Protein AF-A0A6C2UQ38-F1 (afdb_monomer_lite)

Structure (mmCIF, N/CA/C/O backbone):
data_AF-A0A6C2UQ38-F1
#
_entry.id   AF-A0A6C2UQ38-F1
#
loop_
_atom_site.group_PDB
_atom_site.id
_atom_site.type_symbol
_atom_site.label_atom_id
_atom_site.label_alt_id
_atom_site.label_comp_id
_atom_site.label_asym_id
_atom_site.label_entity_id
_atom_site.label_seq_id
_atom_site.pdbx_PDB_ins_code
_atom_site.Cartn_x
_atom_site.Cartn_y
_atom_site.Cartn_z
_atom_site.occupancy
_atom_site.B_iso_or_equiv
_atom_site.auth_seq_id
_atom_site.auth_comp_id
_atom_site.auth_asym_id
_atom_site.auth_atom_id
_atom_site.pdbx_PDB_model_num
ATOM 1 N N . MET A 1 1 ? 23.694 -13.167 7.280 1.00 57.62 1 MET A N 1
ATOM 2 C CA . MET A 1 1 ? 23.773 -12.940 5.825 1.00 57.62 1 MET A CA 1
ATOM 3 C C . MET A 1 1 ? 22.801 -13.887 5.146 1.00 57.62 1 MET A C 1
ATOM 5 O O . MET A 1 1 ? 22.585 -14.980 5.672 1.00 57.62 1 MET A O 1
ATOM 9 N N . LEU A 1 2 ? 22.114 -13.411 4.109 1.00 68.88 2 LEU A N 1
ATOM 10 C CA . LEU A 1 2 ? 21.035 -14.130 3.435 1.00 68.88 2 LEU A CA 1
ATOM 11 C C . LEU A 1 2 ? 21.671 -15.005 2.356 1.00 68.88 2 LEU A C 1
ATOM 13 O O . LEU A 1 2 ? 21.957 -14.550 1.254 1.00 68.88 2 LEU A O 1
ATOM 17 N N . LYS A 1 3 ? 21.889 -16.277 2.699 1.00 81.00 3 LYS A N 1
ATOM 18 C CA . LYS A 1 3 ? 22.601 -17.231 1.846 1.00 81.00 3 LYS A CA 1
ATOM 19 C C . LYS A 1 3 ? 22.028 -17.234 0.424 1.00 81.00 3 LYS A C 1
ATOM 21 O O . LYS A 1 3 ? 20.884 -17.637 0.230 1.00 81.00 3 LYS A O 1
ATOM 26 N N . GLY A 1 4 ? 22.856 -16.860 -0.548 1.00 81.31 4 GLY A N 1
ATOM 27 C CA . GLY A 1 4 ? 22.521 -16.900 -1.975 1.00 81.31 4 GLY A CA 1
ATOM 28 C C . GLY A 1 4 ? 22.475 -15.542 -2.673 1.00 81.31 4 GLY A C 1
ATOM 29 O O . GLY A 1 4 ? 22.559 -15.535 -3.892 1.00 81.31 4 GLY A O 1
ATOM 30 N N . ILE A 1 5 ? 22.419 -14.429 -1.930 1.00 85.69 5 ILE A N 1
ATOM 31 C CA . ILE A 1 5 ? 22.410 -13.065 -2.506 1.00 85.69 5 ILE A CA 1
ATOM 32 C C . ILE A 1 5 ? 23.566 -12.176 -2.015 1.00 85.69 5 ILE A C 1
ATOM 34 O O . ILE A 1 5 ? 23.639 -10.990 -2.327 1.00 85.69 5 ILE A O 1
ATOM 38 N N . ASP A 1 6 ? 24.452 -12.734 -1.186 1.00 82.56 6 ASP A N 1
ATOM 39 C CA . ASP A 1 6 ? 25.480 -11.975 -0.463 1.00 82.56 6 ASP A CA 1
ATOM 40 C C . ASP A 1 6 ? 26.624 -11.496 -1.380 1.00 82.56 6 ASP A C 1
ATOM 42 O O . ASP A 1 6 ? 27.244 -10.467 -1.115 1.00 82.56 6 ASP A O 1
ATOM 46 N N . GLU A 1 7 ? 26.894 -12.237 -2.458 1.00 86.56 7 GLU A N 1
ATOM 47 C CA . GLU A 1 7 ? 27.978 -11.972 -3.418 1.00 86.56 7 GLU A CA 1
ATOM 48 C C . GLU A 1 7 ? 27.467 -11.705 -4.845 1.00 86.56 7 GLU A C 1
ATOM 50 O O . GLU A 1 7 ? 28.260 -11.405 -5.738 1.00 86.56 7 GLU A O 1
ATOM 55 N N . SER A 1 8 ? 26.157 -11.815 -5.084 1.00 89.75 8 SER A N 1
ATOM 56 C CA . SER A 1 8 ? 25.572 -11.584 -6.403 1.00 89.75 8 SER A CA 1
ATOM 57 C C . SER A 1 8 ? 25.464 -10.090 -6.708 1.00 89.75 8 SER A C 1
ATOM 59 O O . SER A 1 8 ? 25.126 -9.259 -5.859 1.00 89.75 8 SER A O 1
ATOM 61 N N . ILE A 1 9 ? 25.769 -9.740 -7.956 1.00 90.94 9 ILE A N 1
ATOM 62 C CA . ILE A 1 9 ? 25.716 -8.374 -8.473 1.00 90.94 9 ILE A CA 1
ATOM 63 C C . ILE A 1 9 ? 24.786 -8.390 -9.682 1.00 90.94 9 ILE A C 1
ATOM 65 O O . ILE A 1 9 ? 24.972 -9.193 -10.592 1.00 90.94 9 ILE A O 1
ATOM 69 N N . MET A 1 10 ? 23.784 -7.514 -9.668 1.00 88.69 10 MET A N 1
ATOM 70 C CA . MET A 1 10 ? 22.835 -7.340 -10.767 1.00 88.69 10 MET A CA 1
ATOM 71 C C . MET A 1 10 ? 23.527 -6.718 -11.986 1.00 88.69 10 MET A C 1
ATOM 73 O O . MET A 1 10 ? 24.531 -6.020 -11.839 1.00 88.69 10 MET A O 1
ATOM 77 N N . ASP A 1 11 ? 22.936 -6.855 -13.174 1.00 87.69 11 ASP A N 1
ATOM 78 C CA . ASP A 1 11 ? 23.469 -6.276 -14.421 1.00 87.69 11 ASP A CA 1
ATOM 79 C C . ASP A 1 11 ? 23.681 -4.752 -14.346 1.00 87.69 11 ASP A C 1
ATOM 81 O O . ASP A 1 11 ? 24.583 -4.200 -14.975 1.00 87.69 11 ASP A O 1
ATOM 85 N N . ALA A 1 12 ? 22.907 -4.065 -13.500 1.00 85.62 12 ALA A N 1
ATOM 86 C CA . ALA A 1 12 ? 23.053 -2.640 -13.201 1.00 85.62 12 ALA A CA 1
ATOM 87 C C . ALA A 1 12 ? 24.255 -2.293 -12.285 1.00 85.62 12 ALA A C 1
ATOM 89 O O . ALA A 1 12 ? 24.427 -1.134 -11.909 1.00 85.62 12 ALA A O 1
ATOM 90 N N . GLY A 1 13 ? 25.070 -3.274 -11.883 1.00 91.12 13 GLY A N 1
ATOM 91 C CA . GLY A 1 13 ? 26.226 -3.097 -10.995 1.00 91.12 13 GLY A CA 1
ATOM 92 C C . GLY A 1 13 ? 25.874 -2.940 -9.511 1.00 91.12 13 GLY A C 1
ATOM 93 O O . GLY A 1 13 ? 26.720 -2.533 -8.715 1.00 91.12 13 GLY A O 1
ATOM 94 N N . ILE A 1 14 ? 24.632 -3.241 -9.127 1.00 90.12 14 ILE A N 1
ATOM 95 C CA . ILE A 1 14 ? 24.136 -3.123 -7.751 1.00 90.12 14 ILE A CA 1
ATOM 96 C C . ILE A 1 14 ? 24.213 -4.504 -7.083 1.00 90.12 14 ILE A C 1
ATOM 98 O O . ILE A 1 14 ? 23.692 -5.464 -7.653 1.00 90.12 14 ILE A O 1
ATOM 102 N N . PRO A 1 15 ? 24.820 -4.644 -5.887 1.00 93.31 15 PRO A N 1
ATOM 103 C CA . PRO A 1 15 ? 24.766 -5.899 -5.143 1.00 93.31 15 PRO A CA 1
ATOM 104 C C . PRO A 1 15 ? 23.316 -6.281 -4.833 1.00 93.31 15 PRO A C 1
ATOM 106 O O . PRO A 1 15 ? 22.556 -5.455 -4.320 1.00 93.31 15 PRO A O 1
ATOM 109 N N . GLU A 1 16 ? 22.933 -7.526 -5.095 1.00 90.62 16 GLU A N 1
ATOM 110 C CA . GLU A 1 16 ? 21.545 -7.980 -4.951 1.00 90.62 16 GLU A CA 1
ATOM 111 C C . GLU A 1 16 ? 21.045 -7.824 -3.510 1.00 90.62 16 GLU A C 1
ATOM 113 O O . GLU A 1 16 ? 19.928 -7.367 -3.278 1.00 90.62 16 GLU A O 1
ATOM 118 N N . TYR A 1 17 ? 21.907 -8.081 -2.520 1.00 90.06 17 TYR A N 1
ATOM 119 C CA . TYR A 1 17 ? 21.610 -7.809 -1.114 1.00 90.06 17 TYR A CA 1
ATOM 120 C C . TYR A 1 17 ? 21.245 -6.337 -0.840 1.00 90.06 17 TYR A C 1
ATOM 122 O O . TYR A 1 17 ? 20.316 -6.056 -0.081 1.00 90.06 17 TYR A O 1
ATOM 130 N N . VAL A 1 18 ? 21.933 -5.378 -1.473 1.00 90.50 18 VAL A N 1
ATOM 131 C CA . VAL A 1 18 ? 21.638 -3.942 -1.317 1.00 90.50 18 VAL A CA 1
ATOM 132 C C . VAL A 1 18 ? 20.296 -3.600 -1.958 1.00 90.50 18 VAL A C 1
ATOM 134 O O . 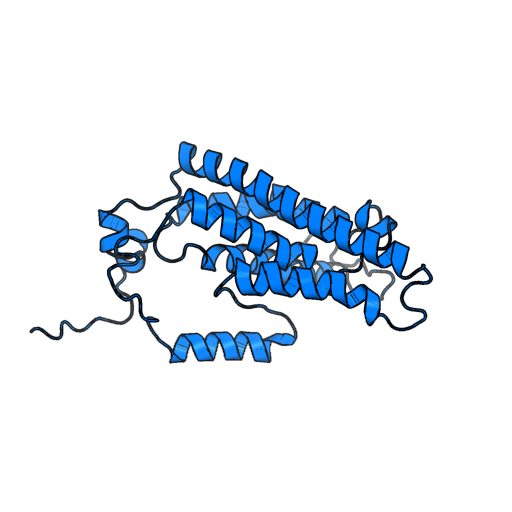VAL A 1 18 ? 19.505 -2.864 -1.364 1.00 90.50 18 VAL A O 1
ATOM 137 N N . PHE A 1 19 ? 20.008 -4.166 -3.130 1.00 89.75 19 PHE A N 1
ATOM 138 C CA . PHE A 1 19 ? 18.710 -4.008 -3.778 1.00 89.75 19 PHE A CA 1
ATOM 139 C C . PHE A 1 19 ? 17.575 -4.610 -2.935 1.00 89.75 19 PHE A C 1
ATOM 141 O O . PHE A 1 19 ? 16.558 -3.953 -2.719 1.00 89.75 19 PHE A O 1
ATOM 148 N N . ALA A 1 20 ? 17.773 -5.796 -2.355 1.00 91.00 20 ALA A N 1
ATOM 149 C CA . ALA A 1 20 ? 16.814 -6.421 -1.448 1.00 91.00 20 ALA A CA 1
ATOM 150 C C . ALA A 1 20 ? 16.561 -5.567 -0.193 1.00 91.00 20 ALA A C 1
ATOM 152 O O . ALA A 1 20 ? 15.415 -5.392 0.219 1.00 91.00 20 ALA A O 1
ATOM 153 N N . MET A 1 21 ? 17.605 -4.973 0.399 1.00 90.75 21 MET A N 1
ATOM 154 C CA . MET A 1 21 ? 17.451 -4.031 1.517 1.00 90.75 21 MET A CA 1
ATOM 155 C C . MET A 1 21 ? 16.684 -2.767 1.114 1.00 90.75 21 MET A C 1
ATOM 157 O O . MET A 1 21 ? 15.866 -2.274 1.891 1.00 90.75 21 MET A O 1
ATOM 161 N N . PHE A 1 22 ? 16.945 -2.235 -0.081 1.00 89.31 22 PHE A N 1
ATOM 162 C CA . PHE A 1 22 ? 16.221 -1.089 -0.627 1.00 89.31 22 PHE A CA 1
ATOM 163 C C . PHE A 1 22 ? 14.732 -1.413 -0.811 1.00 89.31 22 PHE A C 1
ATOM 165 O O . PHE A 1 22 ? 13.888 -0.685 -0.292 1.00 89.31 22 PHE A O 1
ATOM 172 N N . GLN A 1 23 ? 14.409 -2.559 -1.418 1.00 91.12 23 GLN A N 1
ATOM 173 C CA . GLN A 1 23 ? 13.036 -3.063 -1.545 1.00 91.12 23 GLN A CA 1
ATOM 174 C C . GLN A 1 23 ? 12.369 -3.322 -0.185 1.00 91.12 23 GLN A C 1
ATOM 176 O O . GLN A 1 23 ? 11.192 -3.018 0.015 1.00 91.12 23 GLN A O 1
ATOM 181 N N . GLY A 1 24 ? 13.140 -3.792 0.799 1.00 90.81 24 GLY A N 1
ATOM 182 C CA . GLY A 1 24 ? 12.679 -3.979 2.172 1.00 90.81 24 GLY A CA 1
ATOM 183 C C . GLY A 1 24 ? 12.167 -2.694 2.832 1.00 90.81 24 GLY A C 1
ATOM 184 O O . GLY A 1 24 ? 11.251 -2.754 3.649 1.00 90.81 24 GLY A O 1
ATOM 185 N N . LYS A 1 25 ? 12.685 -1.516 2.455 1.00 88.44 25 LYS A N 1
ATOM 186 C CA . LYS A 1 25 ? 12.171 -0.233 2.967 1.00 88.44 25 LYS A CA 1
ATOM 187 C C . LYS A 1 25 ? 10.752 0.045 2.479 1.00 88.44 25 LYS A C 1
ATOM 189 O O . LYS A 1 25 ? 9.901 0.411 3.288 1.00 88.44 25 LYS A O 1
ATOM 194 N N . PHE A 1 26 ? 10.480 -0.190 1.197 1.00 88.75 26 PHE A N 1
ATOM 195 C CA . PHE A 1 26 ? 9.134 -0.061 0.634 1.00 88.75 26 PHE A CA 1
ATOM 196 C C . PHE A 1 26 ? 8.160 -1.085 1.241 1.00 88.75 26 PHE A C 1
ATOM 198 O O . PHE A 1 26 ? 7.009 -0.766 1.552 1.00 88.75 26 PHE A O 1
ATOM 205 N N . ALA A 1 27 ? 8.647 -2.295 1.525 1.00 91.69 27 ALA A N 1
ATOM 206 C CA . ALA A 1 27 ? 7.851 -3.322 2.191 1.00 91.69 27 ALA A CA 1
ATOM 207 C C . ALA A 1 27 ? 7.452 -2.928 3.624 1.00 91.69 27 ALA A C 1
ATOM 209 O O . ALA A 1 27 ? 6.362 -3.278 4.073 1.00 91.69 27 ALA A O 1
ATOM 210 N N . ILE A 1 28 ? 8.307 -2.188 4.340 1.00 90.12 28 ILE A N 1
ATOM 211 C CA . ILE A 1 28 ? 8.033 -1.714 5.707 1.00 90.12 28 ILE A CA 1
ATOM 212 C C . ILE A 1 28 ? 7.148 -0.461 5.709 1.00 90.12 28 ILE A C 1
ATOM 214 O O . ILE A 1 28 ? 6.298 -0.328 6.591 1.00 90.12 28 ILE A O 1
ATOM 218 N N . ILE A 1 29 ? 7.315 0.451 4.743 1.00 87.12 29 ILE A N 1
ATOM 219 C CA . ILE A 1 29 ? 6.530 1.693 4.718 1.00 87.12 29 ILE A CA 1
ATOM 220 C C . ILE A 1 29 ? 5.065 1.427 4.360 1.00 87.12 29 ILE A C 1
ATOM 222 O O . ILE A 1 29 ? 4.183 2.001 4.985 1.00 87.12 29 ILE A O 1
ATOM 226 N N . THR A 1 30 ? 4.779 0.506 3.433 1.00 89.38 30 THR A N 1
ATOM 227 C CA . THR A 1 30 ? 3.411 0.295 2.923 1.00 89.38 30 THR A CA 1
ATOM 228 C C . THR A 1 30 ? 2.399 -0.065 4.029 1.00 89.38 30 THR A C 1
ATOM 230 O O . THR A 1 30 ? 1.359 0.590 4.120 1.00 89.38 30 THR A O 1
ATOM 233 N N . PRO A 1 31 ? 2.678 -1.013 4.947 1.00 87.56 31 PRO A N 1
ATOM 234 C CA . PRO A 1 31 ? 1.799 -1.262 6.089 1.00 87.56 31 PRO A CA 1
ATOM 235 C C . PRO A 1 31 ? 1.716 -0.084 7.069 1.00 87.56 31 PRO A C 1
ATOM 237 O O . PRO A 1 31 ? 0.659 0.138 7.657 1.00 87.56 31 PRO A O 1
ATOM 240 N N . ALA A 1 32 ? 2.793 0.694 7.230 1.00 86.94 32 ALA A N 1
ATOM 241 C CA . ALA A 1 32 ? 2.779 1.892 8.068 1.00 86.94 32 ALA A CA 1
ATOM 242 C C . ALA A 1 32 ? 1.826 2.968 7.514 1.00 86.94 32 ALA A C 1
ATOM 244 O O . ALA A 1 32 ? 1.095 3.572 8.298 1.00 86.94 32 ALA A O 1
ATOM 245 N N . LEU A 1 33 ? 1.756 3.134 6.185 1.00 85.75 33 LEU A N 1
ATOM 246 C CA . LEU A 1 33 ? 0.750 3.977 5.522 1.00 85.75 33 LEU A CA 1
ATOM 247 C C . LEU A 1 33 ? -0.663 3.517 5.894 1.00 85.75 33 LEU A C 1
ATOM 249 O O . LEU A 1 33 ? -1.476 4.307 6.361 1.00 85.75 33 LEU A O 1
ATOM 253 N N . ILE A 1 34 ? -0.942 2.215 5.771 1.00 90.38 34 ILE A N 1
ATOM 254 C CA . ILE A 1 34 ? -2.262 1.642 6.078 1.00 90.38 34 ILE A CA 1
ATOM 255 C C . ILE A 1 34 ? -2.661 1.899 7.543 1.00 90.38 34 ILE A C 1
ATOM 257 O O . ILE A 1 34 ? -3.824 2.206 7.815 1.00 90.38 34 ILE A O 1
ATOM 261 N N . ALA A 1 35 ? -1.705 1.832 8.479 1.00 86.81 35 ALA A N 1
ATOM 262 C CA . ALA A 1 35 ? -1.931 2.071 9.908 1.00 86.81 35 ALA A CA 1
ATOM 263 C C . ALA A 1 35 ? -2.587 3.429 10.205 1.00 86.81 35 ALA A C 1
ATOM 265 O O . ALA A 1 35 ? -3.414 3.539 11.119 1.00 86.81 35 ALA A O 1
ATOM 266 N N . GLY A 1 36 ? -2.253 4.455 9.416 1.00 80.25 36 GLY A N 1
ATOM 267 C CA . GLY A 1 36 ? -2.787 5.805 9.573 1.00 80.25 36 GLY A CA 1
ATOM 268 C C . GLY A 1 36 ? -4.314 5.879 9.466 1.00 80.25 36 GLY A C 1
ATOM 269 O O . GLY A 1 36 ? -4.949 6.700 10.128 1.00 80.25 36 GLY A O 1
ATOM 270 N N . ALA A 1 37 ? -4.945 4.953 8.737 1.00 79.44 37 ALA A N 1
ATOM 271 C CA . ALA A 1 37 ? -6.399 4.906 8.563 1.00 79.44 37 ALA A CA 1
ATOM 272 C C . ALA A 1 37 ? -7.172 4.505 9.832 1.00 79.44 37 ALA A C 1
ATOM 274 O O . ALA A 1 37 ? -8.387 4.721 9.947 1.00 79.44 37 ALA A O 1
ATOM 275 N N . PHE A 1 38 ? -6.502 3.881 10.797 1.00 78.50 38 PHE A N 1
ATOM 276 C CA . PHE A 1 38 ? -7.164 3.293 11.958 1.00 78.50 38 PHE A CA 1
ATOM 277 C C . PHE A 1 38 ? -6.387 3.396 13.263 1.00 78.50 38 PHE A C 1
ATOM 279 O O . PHE A 1 38 ? -6.690 2.668 14.213 1.00 78.50 38 PHE A O 1
ATOM 286 N N . ALA A 1 39 ? -5.465 4.353 13.333 1.00 71.56 39 ALA A N 1
ATOM 287 C CA . ALA A 1 39 ? -4.800 4.732 14.568 1.00 71.56 39 ALA A CA 1
ATOM 288 C C . ALA A 1 39 ? -5.805 4.842 15.736 1.00 71.56 39 ALA A C 1
ATOM 290 O O . ALA A 1 39 ? -6.906 5.381 15.567 1.00 71.56 39 ALA A O 1
ATOM 291 N N . GLU A 1 40 ? -5.394 4.312 16.896 1.00 74.19 40 GLU A N 1
ATOM 292 C CA . GLU A 1 40 ? -6.059 4.404 18.212 1.00 74.19 40 GLU A CA 1
ATOM 293 C C . GLU A 1 40 ? -7.313 3.535 18.440 1.00 74.19 40 GLU A C 1
ATOM 295 O O . GLU A 1 40 ? -7.924 3.632 19.499 1.00 74.19 40 GLU A O 1
ATOM 300 N N . ARG A 1 41 ? -7.709 2.659 17.501 1.00 85.69 41 ARG A N 1
ATOM 301 C CA . ARG A 1 41 ? -8.946 1.844 17.638 1.00 85.69 41 ARG A CA 1
ATOM 302 C C . ARG A 1 41 ? -8.825 0.375 17.216 1.00 85.69 41 ARG A C 1
ATOM 304 O O . ARG A 1 41 ? -9.839 -0.307 17.039 1.00 85.69 41 ARG A O 1
ATOM 311 N N . ILE A 1 42 ? -7.601 -0.112 17.037 1.00 89.88 42 ILE A N 1
ATOM 312 C CA . ILE A 1 42 ? -7.299 -1.485 16.613 1.00 89.88 42 ILE A CA 1
ATOM 313 C C . ILE A 1 42 ? -6.503 -2.248 17.667 1.00 89.88 42 ILE A C 1
ATOM 315 O O . ILE A 1 42 ? -5.704 -1.680 18.406 1.00 89.88 42 ILE A O 1
ATOM 319 N N . LYS A 1 43 ? -6.681 -3.568 17.709 1.00 89.56 43 LYS A N 1
ATOM 320 C CA . LYS A 1 43 ? -5.883 -4.446 18.568 1.00 89.56 43 LYS A CA 1
ATOM 321 C C . LYS A 1 43 ? -4.524 -4.702 17.925 1.00 89.56 43 LYS A C 1
ATOM 323 O O . LYS A 1 43 ? -4.463 -5.235 16.818 1.00 89.56 43 LYS A O 1
ATOM 328 N N . PHE A 1 44 ? -3.437 -4.422 18.647 1.00 88.62 44 PHE A N 1
ATOM 329 C CA . PHE A 1 44 ? -2.067 -4.609 18.144 1.00 88.62 44 PHE A CA 1
ATOM 330 C C . PHE A 1 44 ? -1.816 -6.028 17.614 1.00 88.62 44 PHE A C 1
ATOM 332 O O . PHE A 1 44 ? -1.286 -6.196 16.521 1.00 88.62 44 PHE A O 1
ATOM 339 N N . ARG A 1 45 ? -2.294 -7.063 18.322 1.00 90.06 45 ARG A N 1
ATOM 340 C CA . ARG A 1 45 ? -2.154 -8.460 17.873 1.00 90.06 45 ARG A CA 1
ATOM 341 C C . ARG A 1 45 ? -2.846 -8.725 16.531 1.00 90.06 45 ARG A C 1
ATOM 343 O O . ARG A 1 45 ? -2.265 -9.383 15.672 1.00 90.06 45 ARG A O 1
ATOM 350 N N . GLY A 1 46 ? -4.070 -8.220 16.352 1.00 90.88 46 GLY A N 1
ATOM 351 C CA . GLY A 1 46 ? -4.804 -8.333 15.089 1.00 90.88 46 GLY A CA 1
ATOM 352 C C . GLY A 1 46 ? -4.088 -7.593 13.961 1.00 90.88 46 GLY A C 1
ATOM 353 O O . GLY A 1 46 ? -3.986 -8.106 12.850 1.00 90.88 46 GLY A O 1
ATOM 354 N N . TYR A 1 47 ? -3.502 -6.438 14.274 1.00 91.12 47 TYR A N 1
ATOM 355 C CA . TYR A 1 47 ? -2.710 -5.657 13.333 1.00 91.12 47 TYR A CA 1
ATOM 356 C C . TYR A 1 47 ? -1.410 -6.350 12.904 1.00 91.12 47 TYR A C 1
ATOM 358 O O . TYR A 1 47 ? -1.144 -6.411 11.710 1.00 91.12 47 TYR A O 1
ATOM 366 N N . CYS A 1 48 ? -0.647 -6.958 13.819 1.00 93.31 48 CYS A N 1
ATOM 367 C CA . CYS A 1 48 ? 0.558 -7.720 13.461 1.00 93.31 48 CYS A CA 1
ATOM 368 C C . CYS A 1 48 ? 0.258 -8.876 12.494 1.00 93.31 48 CYS A C 1
ATOM 370 O O . CYS A 1 48 ? 0.997 -9.094 11.536 1.00 93.31 48 CYS A O 1
ATOM 372 N N . ILE A 1 49 ? -0.837 -9.606 12.730 1.00 94.94 49 ILE A N 1
ATOM 373 C CA . ILE A 1 49 ? -1.276 -10.692 11.841 1.00 94.94 49 ILE A CA 1
ATOM 374 C C . ILE A 1 49 ? -1.710 -10.121 10.491 1.00 94.94 49 ILE A C 1
ATOM 376 O O . ILE A 1 49 ? -1.321 -10.644 9.448 1.00 94.94 49 ILE A O 1
ATOM 380 N N . PHE A 1 50 ? -2.489 -9.038 10.514 1.00 95.12 50 PHE A N 1
ATOM 381 C CA . PHE A 1 50 ? -2.936 -8.357 9.308 1.00 95.12 50 PHE A CA 1
ATOM 382 C C . PHE A 1 50 ? -1.756 -7.923 8.441 1.00 95.12 50 PHE A C 1
ATOM 384 O O . PHE A 1 50 ? -1.721 -8.320 7.286 1.00 95.12 50 PHE A O 1
ATOM 391 N N . ILE A 1 51 ? -0.769 -7.193 8.972 1.00 94.81 51 ILE A N 1
ATOM 392 C CA . ILE A 1 51 ? 0.359 -6.712 8.159 1.00 94.81 51 ILE A CA 1
ATOM 393 C C . ILE A 1 51 ? 1.229 -7.856 7.637 1.00 94.81 51 ILE A C 1
ATOM 395 O O . ILE A 1 51 ? 1.646 -7.809 6.488 1.00 94.81 51 ILE A O 1
ATOM 399 N N . ALA A 1 52 ? 1.447 -8.914 8.427 1.00 95.56 52 ALA A N 1
ATOM 400 C CA . ALA A 1 52 ? 2.231 -10.063 7.982 1.00 95.56 52 ALA A CA 1
ATOM 401 C C . ALA A 1 52 ? 1.564 -10.769 6.794 1.00 95.56 52 ALA A C 1
ATOM 403 O O . ALA A 1 52 ? 2.215 -11.071 5.796 1.00 95.56 52 ALA A O 1
ATOM 404 N N . LEU A 1 53 ? 0.251 -11.000 6.879 1.00 96.81 53 LEU A N 1
ATOM 405 C CA . LEU A 1 53 ? -0.505 -11.606 5.789 1.00 96.81 53 LEU A CA 1
ATOM 406 C C . LEU A 1 53 ? -0.627 -10.646 4.604 1.00 96.81 53 LEU A C 1
ATOM 408 O O . LEU A 1 53 ? -0.356 -11.045 3.479 1.00 96.81 53 LEU A O 1
ATOM 412 N N . TRP A 1 54 ? -0.963 -9.380 4.846 1.00 97.44 54 TRP A N 1
ATOM 413 C CA . TRP A 1 54 ? -1.116 -8.357 3.812 1.00 97.44 54 TRP A CA 1
ATOM 414 C C . TRP A 1 54 ? 0.167 -8.197 2.988 1.00 97.44 54 TRP A C 1
ATOM 416 O O . TRP A 1 54 ? 0.108 -8.197 1.760 1.00 97.44 54 TRP A O 1
ATOM 426 N N . SER A 1 55 ? 1.338 -8.178 3.632 1.00 96.44 55 SER A N 1
ATOM 427 C CA . SER A 1 55 ? 2.622 -8.154 2.926 1.00 96.44 55 SER A CA 1
ATOM 428 C C . SER A 1 55 ? 2.810 -9.373 2.012 1.00 96.44 55 SER A C 1
ATOM 430 O O . SER A 1 55 ? 3.275 -9.239 0.884 1.00 96.44 55 SER A O 1
ATOM 432 N N . LEU A 1 56 ? 2.415 -10.568 2.455 1.00 96.31 56 LEU A N 1
ATOM 433 C CA . LEU A 1 56 ? 2.605 -11.796 1.679 1.00 96.31 56 LEU A CA 1
ATOM 434 C C . LEU A 1 56 ? 1.620 -11.943 0.519 1.00 96.31 56 LEU A C 1
ATOM 436 O O . LEU A 1 56 ? 2.022 -12.363 -0.562 1.00 96.31 56 LEU A O 1
ATOM 440 N N . ILE A 1 57 ? 0.339 -11.649 0.747 1.00 97.44 57 ILE A N 1
ATOM 441 C CA . ILE A 1 57 ? -0.728 -11.954 -0.216 1.00 97.44 57 ILE A CA 1
ATOM 442 C C . ILE A 1 57 ? -1.184 -10.742 -1.027 1.00 97.44 57 ILE A C 1
ATOM 444 O O . ILE A 1 57 ? -1.916 -10.921 -1.994 1.00 97.44 57 ILE A O 1
ATOM 448 N N . ILE A 1 58 ? -0.781 -9.521 -0.663 1.00 98.19 58 ILE A N 1
ATOM 449 C CA . ILE A 1 58 ? -1.178 -8.296 -1.373 1.00 98.19 58 ILE A CA 1
ATOM 450 C C . ILE A 1 58 ? 0.045 -7.535 -1.876 1.00 98.19 58 ILE A C 1
ATOM 452 O O . ILE A 1 58 ? 0.173 -7.357 -3.084 1.00 98.19 58 ILE A O 1
ATOM 456 N N . TYR A 1 59 ? 0.961 -7.151 -0.983 1.00 97.56 59 TYR A N 1
ATOM 457 C CA . TYR A 1 59 ? 2.157 -6.393 -1.370 1.00 97.56 59 TYR A CA 1
ATOM 458 C C . TYR A 1 59 ? 3.053 -7.182 -2.332 1.00 97.56 59 TYR A C 1
ATOM 460 O O . TYR A 1 59 ? 3.308 -6.717 -3.436 1.00 97.56 59 TYR A O 1
ATOM 468 N N . ASN A 1 60 ? 3.474 -8.397 -1.956 1.00 97.00 60 ASN A N 1
ATOM 469 C CA . ASN A 1 60 ? 4.397 -9.189 -2.774 1.00 97.00 60 ASN A CA 1
ATOM 470 C C . ASN A 1 60 ? 3.855 -9.487 -4.189 1.00 97.00 60 ASN A C 1
ATOM 472 O O . ASN A 1 60 ? 4.610 -9.287 -5.139 1.00 97.00 60 ASN A O 1
ATOM 476 N N . PRO A 1 61 ? 2.584 -9.909 -4.384 1.00 97.88 61 PRO A N 1
ATOM 477 C CA . PRO A 1 61 ? 2.029 -10.064 -5.728 1.00 97.88 61 PRO A CA 1
ATOM 478 C C . PRO A 1 61 ? 2.006 -8.761 -6.527 1.00 97.88 61 PRO A C 1
ATOM 480 O O . PRO A 1 61 ? 2.393 -8.772 -7.688 1.00 97.88 61 PRO A O 1
ATOM 483 N N . LEU A 1 62 ? 1.628 -7.632 -5.914 1.00 97.56 62 LEU A N 1
ATOM 484 C CA . LEU A 1 62 ? 1.644 -6.337 -6.601 1.00 97.56 62 LEU A CA 1
ATOM 485 C C . LEU A 1 62 ? 3.061 -5.923 -7.013 1.00 97.56 62 LEU A C 1
ATOM 487 O O . LEU A 1 62 ? 3.248 -5.471 -8.141 1.00 97.56 62 LEU A O 1
ATOM 491 N N . CYS A 1 63 ? 4.058 -6.120 -6.143 1.00 96.62 63 CYS A N 1
ATOM 492 C CA . CYS A 1 63 ? 5.464 -5.923 -6.493 1.00 96.62 63 CYS A CA 1
ATOM 493 C C . CYS A 1 63 ? 5.863 -6.788 -7.686 1.00 96.62 63 CYS A C 1
ATOM 495 O O . CYS A 1 63 ? 6.508 -6.290 -8.599 1.00 96.62 63 CYS A O 1
ATOM 497 N N . HIS A 1 64 ? 5.489 -8.068 -7.687 1.00 96.38 64 HIS A N 1
ATOM 498 C CA . HIS A 1 64 ? 5.864 -8.976 -8.765 1.00 96.38 64 HIS A CA 1
ATOM 499 C C . HIS A 1 64 ? 5.227 -8.544 -10.090 1.00 96.38 64 HIS A C 1
ATOM 501 O O . HIS A 1 64 ? 5.945 -8.303 -11.050 1.00 96.38 64 HIS A O 1
ATOM 507 N N . TRP A 1 65 ? 3.917 -8.286 -10.109 1.00 97.75 65 TRP A N 1
ATOM 508 C CA . TRP A 1 65 ? 3.201 -7.890 -11.324 1.00 97.75 65 TRP A CA 1
ATOM 509 C C . TRP A 1 65 ? 3.738 -6.611 -11.963 1.00 97.75 65 TRP A C 1
ATOM 511 O O . TRP A 1 65 ? 3.802 -6.526 -13.190 1.00 97.75 65 TRP A O 1
ATOM 521 N N . VAL A 1 66 ? 4.084 -5.613 -11.142 1.00 96.12 66 VAL A N 1
ATOM 522 C CA . VAL A 1 66 ? 4.462 -4.268 -11.602 1.00 96.12 66 VAL A CA 1
ATOM 523 C C . VAL A 1 66 ? 5.969 -4.104 -11.790 1.00 96.12 66 VAL A C 1
ATOM 525 O O . VAL A 1 66 ? 6.380 -3.408 -12.714 1.00 96.12 66 VAL A O 1
ATOM 528 N N . TRP A 1 67 ? 6.795 -4.691 -10.920 1.00 95.19 67 TRP A N 1
ATOM 529 C CA . TRP A 1 67 ? 8.240 -4.436 -10.887 1.00 95.19 67 TRP A CA 1
ATOM 530 C C . TRP A 1 67 ? 9.104 -5.608 -11.338 1.00 95.19 67 TRP A C 1
ATOM 532 O O . TRP A 1 67 ? 10.277 -5.379 -11.629 1.00 95.19 67 TRP A O 1
ATOM 542 N N . ALA A 1 68 ? 8.589 -6.840 -11.372 1.00 94.12 68 ALA A N 1
ATOM 543 C CA . ALA A 1 68 ? 9.381 -7.960 -11.862 1.00 94.12 68 ALA A CA 1
ATOM 544 C C . ALA A 1 68 ? 9.342 -8.008 -13.385 1.00 94.12 68 ALA A C 1
ATOM 546 O O . ALA A 1 68 ? 8.279 -7.910 -13.996 1.00 94.12 68 ALA A O 1
ATOM 547 N N . GLU A 1 69 ? 10.521 -8.160 -13.986 1.00 91.62 69 GLU A N 1
ATOM 548 C CA . GLU A 1 69 ? 10.671 -8.049 -15.431 1.00 91.62 69 GLU A CA 1
ATOM 549 C C . GLU A 1 69 ? 9.867 -9.103 -16.188 1.00 91.62 69 GLU A C 1
ATOM 551 O O . GLU A 1 69 ? 9.450 -8.858 -17.310 1.00 91.62 69 GLU A O 1
ATOM 556 N N . ASP A 1 70 ? 9.626 -10.265 -15.589 1.00 92.62 70 ASP A N 1
ATOM 557 C CA . ASP A 1 70 ? 8.964 -11.420 -16.185 1.00 92.62 70 ASP A CA 1
ATOM 558 C C . ASP A 1 70 ? 7.433 -11.429 -16.039 1.00 92.62 70 ASP A C 1
ATOM 560 O O . ASP A 1 70 ? 6.780 -12.331 -16.569 1.00 92.62 70 ASP A O 1
ATOM 564 N N . ASP A 1 71 ? 6.844 -10.425 -15.385 1.00 95.06 71 ASP A N 1
ATOM 565 C CA . ASP A 1 71 ? 5.413 -10.403 -15.073 1.00 95.06 71 ASP A CA 1
ATOM 566 C C . ASP A 1 71 ? 4.605 -9.407 -15.935 1.00 95.06 71 ASP A C 1
ATOM 568 O O . ASP A 1 71 ? 5.127 -8.591 -16.698 1.00 95.06 71 ASP A O 1
ATOM 572 N N . PHE A 1 72 ? 3.278 -9.508 -15.881 1.00 95.12 72 PHE A N 1
ATOM 573 C CA . PHE A 1 72 ? 2.393 -9.027 -16.932 1.00 95.12 72 PHE A CA 1
ATOM 574 C C . PHE A 1 72 ? 2.264 -7.502 -17.018 1.00 95.12 72 PHE A C 1
ATOM 576 O O . PHE A 1 72 ? 2.140 -6.998 -18.134 1.00 95.12 72 PHE A O 1
ATOM 583 N N . LEU A 1 73 ? 2.247 -6.747 -15.905 1.00 95.62 73 LEU A N 1
ATOM 584 C CA . LEU A 1 73 ? 2.159 -5.277 -15.994 1.00 95.62 73 LEU A CA 1
ATOM 585 C C . LEU A 1 73 ? 3.496 -4.698 -16.437 1.00 95.62 73 LEU A C 1
ATOM 587 O O . LEU A 1 73 ? 3.506 -3.810 -17.291 1.00 95.62 73 LEU A O 1
ATOM 591 N N . PHE A 1 74 ? 4.604 -5.244 -15.935 1.00 94.56 74 PHE A N 1
ATOM 592 C CA . PHE A 1 74 ? 5.934 -4.867 -16.396 1.00 94.56 74 PHE A CA 1
ATOM 593 C C . PHE A 1 74 ? 6.087 -5.102 -17.904 1.00 94.56 74 PHE A C 1
ATOM 595 O O . PHE A 1 74 ? 6.392 -4.174 -18.651 1.00 94.56 74 PHE A O 1
ATOM 602 N N . GLN A 1 75 ? 5.773 -6.311 -18.383 1.00 94.50 75 GLN A N 1
ATOM 603 C CA . GLN A 1 75 ? 5.872 -6.686 -19.801 1.00 94.50 75 GLN A CA 1
ATOM 604 C C . GLN A 1 75 ? 4.960 -5.860 -20.720 1.00 94.50 75 GLN A C 1
ATOM 606 O O . GLN A 1 75 ? 5.259 -5.668 -21.899 1.00 94.50 75 GLN A O 1
ATOM 611 N N . LYS A 1 76 ? 3.851 -5.326 -20.197 1.00 94.00 76 LYS A N 1
ATOM 612 C CA . LYS A 1 76 ? 2.976 -4.394 -20.929 1.00 94.00 76 LYS A CA 1
ATOM 613 C C . LYS A 1 76 ? 3.547 -2.974 -21.039 1.00 94.00 76 LYS A C 1
ATOM 615 O O . LYS A 1 76 ? 3.031 -2.191 -21.841 1.00 94.00 76 LYS A O 1
ATOM 620 N N . GLY A 1 77 ? 4.588 -2.646 -20.272 1.00 92.50 77 GLY A N 1
ATOM 621 C CA . GLY A 1 77 ? 5.217 -1.325 -20.221 1.00 92.50 77 GLY A CA 1
ATOM 622 C C . GLY A 1 77 ? 4.682 -0.421 -19.109 1.00 92.50 77 GLY A C 1
ATOM 623 O O . GLY A 1 77 ? 4.715 0.803 -19.253 1.00 92.50 77 GLY A O 1
ATOM 624 N N . ALA A 1 78 ? 4.145 -0.989 -18.022 1.00 93.19 78 ALA A N 1
ATOM 625 C CA . ALA A 1 78 ? 3.737 -0.195 -16.868 1.00 93.19 78 ALA A CA 1
ATOM 626 C C . ALA A 1 78 ? 4.961 0.467 -16.228 1.00 93.19 78 ALA A C 1
ATOM 628 O O . ALA A 1 78 ? 5.989 -0.170 -16.009 1.00 93.19 78 ALA A O 1
ATOM 629 N N . ILE A 1 79 ? 4.840 1.754 -15.915 1.00 91.44 79 ILE A N 1
ATOM 630 C CA . ILE A 1 79 ? 5.894 2.520 -15.259 1.00 91.44 79 ILE A CA 1
ATOM 631 C C . ILE A 1 79 ? 5.453 2.851 -13.846 1.00 91.44 79 ILE A C 1
ATOM 633 O O . ILE A 1 79 ? 4.472 3.572 -13.636 1.00 91.44 79 ILE A O 1
ATOM 637 N N . ASP A 1 80 ? 6.242 2.381 -12.887 1.00 91.50 80 ASP A N 1
ATOM 638 C CA . ASP A 1 80 ? 6.099 2.720 -11.482 1.00 91.50 80 ASP A CA 1
ATOM 639 C C . ASP A 1 80 ? 7.477 2.940 -10.838 1.00 91.50 80 ASP A C 1
ATOM 641 O O . ASP A 1 80 ? 8.112 2.006 -10.355 1.00 91.50 80 ASP A O 1
ATOM 645 N N . PHE A 1 81 ? 7.949 4.192 -10.853 1.00 84.56 81 PHE A N 1
ATOM 646 C CA . PHE A 1 81 ? 9.305 4.551 -10.418 1.00 84.56 81 PHE A CA 1
ATOM 647 C C . PHE A 1 81 ? 9.566 4.354 -8.921 1.00 84.56 81 PHE A C 1
ATOM 649 O O . PHE A 1 81 ? 10.695 4.059 -8.536 1.00 84.56 81 PHE A O 1
ATOM 656 N N . ALA A 1 82 ? 8.560 4.597 -8.080 1.00 85.25 82 ALA A N 1
ATOM 657 C CA . ALA A 1 82 ? 8.731 4.677 -6.627 1.00 85.25 82 ALA A CA 1
ATOM 658 C C . ALA A 1 82 ? 7.540 4.114 -5.832 1.00 85.25 82 ALA A C 1
ATOM 660 O O . ALA A 1 82 ? 7.439 4.357 -4.635 1.00 85.25 82 ALA A O 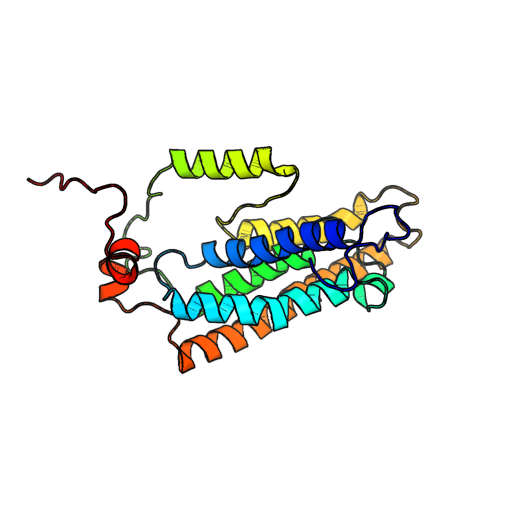1
ATOM 661 N N . GLY A 1 83 ? 6.640 3.366 -6.478 1.00 90.00 83 GLY A N 1
ATOM 662 C CA . GLY A 1 83 ? 5.501 2.721 -5.825 1.00 90.00 83 GLY A CA 1
ATOM 663 C C . GLY A 1 83 ? 4.185 3.485 -5.900 1.00 90.00 83 GLY A C 1
ATOM 664 O O . GLY A 1 83 ? 3.321 3.273 -5.055 1.00 90.00 83 GLY A O 1
ATOM 665 N N . GLY A 1 84 ? 3.976 4.319 -6.921 1.00 90.56 84 GLY A N 1
ATOM 666 C CA . GLY A 1 84 ? 2.676 4.921 -7.241 1.00 90.56 84 GLY A CA 1
ATOM 667 C C . GLY A 1 84 ? 1.537 3.906 -7.166 1.00 90.56 84 GLY A C 1
ATOM 668 O O . GLY A 1 84 ? 0.554 4.105 -6.453 1.00 90.56 84 GLY A O 1
ATOM 669 N N . THR A 1 85 ? 1.706 2.776 -7.848 1.00 93.06 85 THR A N 1
ATOM 670 C CA . THR A 1 85 ? 0.719 1.696 -7.862 1.00 93.06 85 THR A CA 1
ATOM 671 C C . THR A 1 85 ? 0.932 0.716 -6.716 1.00 93.06 85 THR A C 1
ATOM 673 O O . THR A 1 85 ? -0.019 0.418 -5.991 1.00 93.06 85 THR A O 1
ATOM 676 N N . VAL A 1 86 ? 2.162 0.244 -6.513 1.00 94.94 86 VAL A N 1
ATOM 677 C CA . VAL A 1 86 ? 2.466 -0.856 -5.582 1.00 94.94 86 VAL A CA 1
ATOM 678 C C . VAL A 1 86 ? 2.340 -0.447 -4.116 1.00 94.94 86 VAL A C 1
ATOM 680 O O . VAL A 1 86 ? 1.958 -1.274 -3.290 1.00 94.94 86 VAL A O 1
ATOM 683 N N . ILE A 1 87 ? 2.609 0.817 -3.786 1.00 94.12 87 ILE A N 1
ATOM 684 C CA . ILE A 1 87 ? 2.660 1.326 -2.409 1.00 94.12 87 ILE A CA 1
ATOM 685 C C . ILE A 1 87 ? 1.465 2.226 -2.135 1.00 94.12 87 ILE A C 1
ATOM 687 O O . ILE A 1 87 ? 0.665 1.943 -1.252 1.00 94.12 87 ILE A O 1
ATOM 691 N N . HIS A 1 88 ? 1.323 3.308 -2.895 1.00 93.88 88 HIS A N 1
ATOM 692 C CA . HIS A 1 88 ? 0.421 4.397 -2.532 1.00 93.88 88 HIS A CA 1
ATOM 693 C C . HIS A 1 88 ? -1.041 4.077 -2.860 1.00 93.88 88 HIS A C 1
ATOM 695 O O . HIS A 1 88 ? -1.899 4.153 -1.978 1.00 93.88 88 HIS A O 1
ATOM 701 N N . ILE A 1 89 ? -1.331 3.630 -4.091 1.00 94.62 89 ILE A N 1
ATOM 702 C CA . ILE A 1 89 ? -2.684 3.184 -4.465 1.00 94.62 89 ILE A CA 1
ATOM 703 C C . ILE A 1 89 ? -3.094 1.965 -3.635 1.00 94.62 89 ILE A C 1
ATOM 705 O O . ILE A 1 89 ? -4.211 1.929 -3.114 1.00 94.62 89 ILE A O 1
ATOM 709 N N . SER A 1 90 ? -2.201 0.984 -3.475 1.00 96.69 90 SER A N 1
ATOM 710 C CA . SER A 1 90 ? -2.510 -0.236 -2.728 1.00 96.69 90 SER A CA 1
ATOM 711 C C . SER A 1 90 ? -2.785 0.062 -1.245 1.00 96.69 90 SER A C 1
ATOM 713 O O . SER A 1 90 ? -3.805 -0.400 -0.723 1.00 96.69 90 SER A O 1
ATOM 715 N N . ALA A 1 91 ? -1.957 0.884 -0.586 1.00 94.88 91 ALA A N 1
ATOM 716 C CA . ALA A 1 91 ? -2.157 1.303 0.798 1.00 94.88 91 ALA A CA 1
ATOM 717 C C . ALA A 1 91 ? -3.404 2.173 0.951 1.00 94.88 91 ALA A C 1
ATOM 719 O O . ALA A 1 91 ? -4.171 1.960 1.886 1.00 94.88 91 ALA A O 1
ATOM 720 N N . GLY A 1 92 ? -3.654 3.101 0.023 1.00 92.44 92 GLY A N 1
ATOM 721 C CA . GLY A 1 92 ? -4.859 3.930 0.000 1.00 92.44 92 GLY A CA 1
ATOM 722 C C . GLY A 1 92 ? -6.136 3.095 -0.097 1.00 92.44 92 GLY A C 1
ATOM 723 O O . GLY A 1 92 ? -7.076 3.303 0.672 1.00 92.44 92 GLY A O 1
ATOM 724 N N . ALA A 1 93 ? -6.163 2.103 -0.991 1.00 95.69 93 ALA A N 1
ATOM 725 C CA . ALA A 1 93 ? -7.283 1.176 -1.130 1.00 95.69 93 ALA A CA 1
ATOM 726 C C . ALA A 1 93 ? -7.505 0.360 0.154 1.00 95.69 93 ALA A C 1
ATOM 728 O O . ALA A 1 93 ? -8.628 0.275 0.659 1.00 95.69 93 ALA A O 1
ATOM 729 N N . ALA A 1 94 ? -6.427 -0.199 0.709 1.00 95.88 94 ALA A N 1
ATOM 730 C CA . ALA A 1 94 ? -6.470 -0.987 1.934 1.00 95.88 94 ALA A CA 1
ATOM 731 C C . ALA A 1 94 ? -6.932 -0.152 3.141 1.00 95.88 94 ALA A C 1
ATOM 733 O O . ALA A 1 94 ? -7.780 -0.591 3.918 1.00 95.88 94 ALA A O 1
ATOM 734 N N . ALA A 1 95 ? -6.431 1.077 3.260 1.00 92.31 95 ALA A N 1
ATOM 735 C CA . ALA A 1 95 ? -6.820 2.058 4.265 1.00 92.31 95 ALA A CA 1
ATOM 736 C C . ALA A 1 95 ? -8.309 2.406 4.193 1.00 92.31 95 ALA A C 1
ATOM 738 O O . ALA A 1 95 ? -8.989 2.403 5.220 1.00 92.31 95 ALA A O 1
ATOM 739 N N . LEU A 1 96 ? -8.830 2.672 2.991 1.00 91.44 96 LEU A N 1
ATOM 740 C CA . LEU A 1 96 ? -10.244 2.979 2.790 1.00 91.44 96 LEU A CA 1
ATOM 741 C C . LEU A 1 96 ? -11.133 1.807 3.221 1.00 91.44 96 LEU A C 1
ATOM 743 O O . LEU A 1 96 ? -12.093 1.987 3.972 1.00 91.44 96 LEU A O 1
ATOM 747 N N . VAL A 1 97 ? -10.786 0.594 2.788 1.00 94.94 97 VAL A N 1
ATOM 748 C CA . VAL A 1 97 ? -11.495 -0.630 3.174 1.00 94.94 97 VAL A CA 1
ATOM 749 C C . VAL A 1 97 ? -11.449 -0.841 4.684 1.00 94.94 97 VAL A C 1
ATOM 751 O O . VAL A 1 97 ? -12.483 -1.107 5.299 1.00 94.94 97 VAL A O 1
ATOM 754 N N . ALA A 1 98 ? -10.281 -0.673 5.302 1.00 91.75 98 ALA A N 1
ATOM 755 C CA . ALA A 1 98 ? -10.127 -0.813 6.741 1.00 91.75 98 ALA A CA 1
ATOM 756 C C . ALA A 1 98 ? -10.930 0.244 7.514 1.00 91.75 98 ALA A C 1
ATOM 758 O O . ALA A 1 98 ? -11.558 -0.083 8.521 1.00 91.75 98 ALA A O 1
ATOM 759 N N . ALA A 1 99 ? -10.975 1.488 7.031 1.00 89.31 99 ALA A N 1
ATOM 760 C CA . ALA A 1 99 ? -11.774 2.555 7.624 1.00 89.31 99 ALA A CA 1
ATOM 761 C C . ALA A 1 99 ? -13.280 2.249 7.570 1.00 89.31 99 ALA A C 1
ATOM 763 O O . ALA A 1 99 ? -13.975 2.472 8.564 1.00 89.31 99 ALA A O 1
ATOM 764 N N . PHE A 1 100 ? -13.778 1.696 6.457 1.00 89.81 100 PHE A N 1
ATOM 765 C CA . PHE A 1 100 ? -15.174 1.261 6.344 1.00 89.81 100 PHE A CA 1
ATOM 766 C C . PHE A 1 100 ? -15.491 0.055 7.228 1.00 89.81 100 PHE A C 1
ATOM 768 O O . PHE A 1 100 ? -16.510 0.070 7.916 1.00 89.81 100 PHE A O 1
ATOM 775 N N . HIS A 1 101 ? -14.623 -0.962 7.239 1.00 91.06 101 HIS A N 1
ATOM 776 C CA . HIS A 1 101 ? -14.807 -2.166 8.057 1.00 91.06 101 HIS A CA 1
ATOM 777 C C . HIS A 1 101 ? -14.825 -1.837 9.547 1.00 91.06 101 HIS A C 1
ATOM 779 O O . HIS A 1 101 ? -15.690 -2.300 10.286 1.00 91.06 101 HIS A O 1
ATOM 785 N N . LEU A 1 102 ? -13.882 -1.005 9.993 1.00 89.19 102 LEU A N 1
ATOM 786 C CA . LEU A 1 102 ? -13.826 -0.575 11.380 1.00 89.19 102 LEU A CA 1
ATOM 787 C C . LEU A 1 102 ? -14.998 0.339 11.714 1.00 89.19 102 LEU A C 1
ATOM 789 O O . LEU A 1 102 ? -15.589 0.171 12.773 1.00 89.19 102 LEU A O 1
ATOM 793 N N . GLY A 1 103 ? -15.345 1.286 10.843 1.00 86.62 103 GLY A N 1
ATOM 794 C CA . GLY A 1 103 ? -16.345 2.317 11.106 1.00 86.62 103 GLY A CA 1
ATOM 795 C C . GLY A 1 103 ? -15.784 3.514 11.891 1.00 86.62 103 GLY A C 1
ATOM 796 O O . GLY A 1 103 ? -14.597 3.559 12.228 1.00 86.62 103 GLY A O 1
ATOM 797 N N . PRO A 1 104 ? -16.614 4.527 12.203 1.00 85.38 104 PRO A N 1
ATOM 798 C CA . PRO A 1 104 ? -16.153 5.770 12.821 1.00 85.38 104 PRO A CA 1
ATOM 799 C C . PRO A 1 104 ? -15.547 5.554 14.219 1.00 85.38 104 PRO A C 1
ATOM 801 O O . PRO A 1 104 ? -15.892 4.610 14.943 1.00 85.38 104 PRO A O 1
ATOM 804 N N . ARG A 1 105 ? -14.619 6.446 14.593 1.00 85.88 105 ARG A N 1
ATOM 805 C CA . ARG A 1 105 ? -14.108 6.569 15.968 1.00 85.88 105 ARG A CA 1
ATOM 806 C C . ARG A 1 105 ? -15.262 6.928 16.899 1.00 85.88 105 ARG A C 1
ATOM 808 O O . ARG A 1 105 ? -16.184 7.647 16.499 1.00 85.88 105 ARG A O 1
ATOM 815 N N . ARG A 1 106 ? -15.218 6.455 18.142 1.00 83.62 106 ARG A N 1
ATOM 816 C CA . ARG A 1 106 ? -16.229 6.831 19.140 1.00 83.62 106 ARG A CA 1
ATOM 817 C C . ARG A 1 106 ? -16.195 8.351 19.347 1.00 83.62 106 ARG A C 1
ATOM 819 O O . ARG A 1 106 ? -15.132 8.943 19.477 1.00 83.62 106 ARG A O 1
ATOM 826 N N . GLY A 1 107 ? -17.365 8.989 19.310 1.00 80.12 107 GLY A N 1
ATOM 827 C CA . GLY A 1 107 ? -17.502 10.448 19.415 1.00 80.12 107 GLY A CA 1
ATOM 828 C C . GLY A 1 107 ? -17.532 11.202 18.079 1.00 80.12 107 GLY A C 1
ATOM 829 O O . GLY A 1 107 ? -18.083 12.299 18.033 1.00 80.12 107 GLY A O 1
ATOM 830 N N . TYR A 1 108 ? -17.070 10.625 16.965 1.00 82.44 108 TYR A N 1
ATOM 831 C CA . TYR A 1 108 ? -17.180 11.271 15.649 1.00 82.44 108 TYR A CA 1
ATOM 832 C C . TYR A 1 108 ? -18.643 11.303 15.147 1.00 82.44 108 TYR A C 1
ATOM 834 O O . TYR A 1 108 ? -19.353 10.307 15.306 1.00 82.44 108 TYR A O 1
ATOM 842 N N . PRO A 1 109 ? -19.126 12.395 14.517 1.00 80.06 109 PRO A N 1
ATOM 843 C CA . PRO A 1 109 ? -18.476 13.700 14.323 1.00 80.06 109 PRO A CA 1
ATOM 844 C C . PRO A 1 109 ? -18.795 14.713 15.443 1.00 80.06 109 PRO A C 1
ATOM 846 O O . PRO A 1 109 ? -18.556 15.905 15.291 1.00 80.06 109 PRO A O 1
ATOM 849 N N . LYS A 1 110 ? -19.403 14.266 16.547 1.00 84.94 110 LYS A N 1
ATOM 850 C CA . LYS A 1 110 ? -19.956 15.123 17.607 1.00 84.94 110 LYS A CA 1
ATOM 851 C C . LYS A 1 110 ? -18.886 15.757 18.499 1.00 84.94 110 LYS A C 1
ATOM 853 O O . LYS A 1 110 ? -19.112 16.835 19.037 1.00 84.94 110 LYS A O 1
ATOM 858 N N . THR A 1 111 ? -17.752 15.089 18.685 1.00 82.19 111 THR A N 1
ATOM 859 C CA . THR A 1 111 ? -16.622 15.569 19.487 1.00 82.19 111 THR A CA 1
ATOM 860 C C . THR A 1 111 ? -15.484 15.991 18.569 1.00 82.19 111 THR A C 1
ATOM 862 O O . THR A 1 111 ? -15.068 15.206 17.714 1.00 82.19 111 THR A O 1
ATOM 865 N N . ALA A 1 112 ? -14.961 17.203 18.759 1.00 78.50 112 ALA A N 1
ATOM 866 C CA . ALA A 1 112 ? -13.795 17.671 18.018 1.00 78.50 112 ALA A CA 1
ATOM 867 C C . ALA A 1 112 ? -12.576 16.782 18.323 1.00 78.50 112 ALA A C 1
ATOM 869 O O . ALA A 1 112 ? -12.229 16.568 19.483 1.00 78.50 112 ALA A O 1
ATOM 870 N N . MET A 1 113 ? -11.943 16.255 17.273 1.00 78.06 113 MET A N 1
ATOM 871 C CA . MET A 1 113 ? -10.731 15.437 17.359 1.00 78.06 113 MET A CA 1
ATOM 872 C C . MET A 1 113 ? -9.549 16.297 16.915 1.00 78.06 113 MET A C 1
ATOM 874 O O . MET A 1 113 ? -9.295 16.443 15.722 1.00 78.06 113 MET A O 1
ATOM 878 N N . HIS A 1 114 ? -8.877 16.930 17.875 1.00 76.44 114 HIS A N 1
ATOM 879 C CA . HIS A 1 114 ? -7.700 17.754 17.606 1.00 76.44 114 HIS A CA 1
ATOM 880 C C . HIS A 1 114 ? -6.437 16.885 17.495 1.00 76.44 114 HIS A C 1
ATOM 882 O O . HIS A 1 114 ? -6.356 15.856 18.171 1.00 76.44 114 HIS A O 1
ATOM 888 N N . PRO A 1 115 ? -5.435 17.289 16.691 1.00 74.56 115 PRO A N 1
ATOM 889 C CA . PRO A 1 115 ? -4.123 16.649 16.703 1.00 74.56 115 PRO A CA 1
ATOM 890 C C . PRO A 1 115 ? -3.547 16.651 18.121 1.00 74.56 115 PRO A C 1
ATOM 892 O O . PRO A 1 115 ? -3.568 17.683 18.793 1.00 74.56 115 PRO A O 1
ATOM 895 N N . ASN A 1 116 ? -3.015 15.515 18.567 1.00 75.44 116 ASN A N 1
ATOM 896 C CA . ASN A 1 116 ? -2.449 15.389 19.912 1.00 75.44 116 ASN A CA 1
ATOM 897 C C . ASN A 1 116 ? -1.191 16.261 20.105 1.00 75.44 116 ASN A C 1
ATOM 899 O O . ASN A 1 116 ? -0.965 16.785 21.193 1.00 75.44 116 ASN A O 1
ATOM 903 N N . ASN A 1 117 ? -0.387 16.446 19.052 1.00 80.94 117 ASN A N 1
ATOM 904 C CA . ASN A 1 117 ? 0.801 17.288 19.052 1.00 80.94 117 ASN A CA 1
ATOM 905 C C . ASN A 1 117 ? 1.157 17.747 17.626 1.00 80.94 117 ASN A C 1
ATOM 907 O O . ASN A 1 117 ? 1.668 16.985 16.798 1.00 80.94 117 ASN A O 1
ATOM 911 N N . LEU A 1 118 ? 0.927 19.032 17.348 1.00 83.19 118 LEU A N 1
ATOM 912 C CA . LEU A 1 118 ? 1.225 19.618 16.042 1.00 83.19 118 LEU A CA 1
ATOM 913 C C . LEU A 1 118 ? 2.735 19.664 15.752 1.00 83.19 118 LEU A C 1
ATOM 915 O O . LEU A 1 118 ? 3.133 19.519 14.603 1.00 83.19 118 LEU A O 1
ATOM 919 N N . VAL A 1 119 ? 3.584 19.801 16.777 1.00 84.88 119 VAL A N 1
ATOM 920 C CA . VAL A 1 119 ? 5.046 19.797 16.609 1.00 84.88 119 VAL A CA 1
ATOM 921 C C . VAL A 1 119 ? 5.527 18.420 16.167 1.00 84.88 119 VAL A C 1
ATOM 923 O O . VAL A 1 119 ? 6.289 18.337 15.212 1.00 84.88 119 VAL A O 1
ATOM 926 N N . MET A 1 120 ? 5.040 17.338 16.785 1.00 81.44 120 MET A N 1
ATOM 927 C CA . MET A 1 120 ? 5.363 15.977 16.331 1.00 81.44 120 MET A CA 1
ATOM 928 C C . MET A 1 120 ? 4.847 15.710 14.917 1.00 81.44 120 MET A C 1
ATOM 930 O O . MET A 1 120 ? 5.550 15.085 14.130 1.00 81.44 120 MET A O 1
ATOM 934 N N . THR A 1 121 ? 3.665 16.228 14.576 1.00 81.62 121 THR A N 1
ATOM 935 C CA . THR A 1 121 ? 3.117 16.128 13.213 1.00 81.62 121 THR A CA 1
ATOM 936 C C . THR A 1 121 ? 4.028 16.834 12.204 1.00 81.62 121 THR A C 1
ATOM 938 O O . THR A 1 121 ? 4.407 16.242 11.200 1.00 81.62 121 THR A O 1
ATOM 941 N N . LEU A 1 122 ? 4.453 18.069 12.491 1.00 80.56 122 LEU A N 1
ATOM 942 C CA . LEU A 1 122 ? 5.359 18.838 11.630 1.00 80.56 122 LEU A CA 1
ATOM 943 C C . LEU A 1 122 ? 6.775 18.249 11.582 1.00 80.56 122 LEU A C 1
ATOM 945 O O . LEU A 1 122 ? 7.423 18.316 10.544 1.00 80.56 122 LEU A O 1
ATOM 949 N N . MET A 1 123 ? 7.259 17.653 12.674 1.00 83.25 123 MET A N 1
ATOM 950 C CA . MET A 1 123 ? 8.521 16.910 12.689 1.00 83.25 123 MET A CA 1
ATOM 951 C C . MET A 1 123 ? 8.431 15.648 11.837 1.00 83.25 123 MET A C 1
ATOM 953 O O . MET A 1 123 ? 9.345 15.392 11.064 1.00 83.25 123 MET A O 1
ATOM 957 N N . GLY A 1 124 ? 7.338 14.887 11.946 1.00 76.38 124 GLY A N 1
ATOM 958 C CA . GLY A 1 124 ? 7.057 13.742 11.082 1.00 76.38 124 GLY A CA 1
ATOM 959 C C . GLY A 1 124 ? 7.031 14.164 9.617 1.00 76.38 124 GLY A C 1
ATOM 960 O O . GLY A 1 124 ? 7.820 13.656 8.830 1.00 76.38 124 GLY A O 1
ATOM 961 N N . ALA A 1 125 ? 6.235 15.181 9.280 1.00 75.38 125 ALA A N 1
ATOM 962 C CA . ALA A 1 125 ? 6.190 15.760 7.939 1.00 75.38 125 ALA A CA 1
ATOM 963 C C . ALA A 1 125 ? 7.571 16.242 7.467 1.00 75.38 125 ALA A C 1
ATOM 965 O O . ALA A 1 125 ? 7.949 15.998 6.330 1.00 75.38 125 ALA A O 1
ATOM 966 N N . GLY A 1 126 ? 8.366 16.870 8.337 1.00 74.69 126 GLY A N 1
ATOM 967 C CA . GLY A 1 126 ? 9.730 17.299 8.031 1.00 74.69 126 GLY A CA 1
ATOM 968 C C . GLY A 1 126 ? 10.695 16.134 7.799 1.00 74.69 126 GLY A C 1
ATOM 969 O O . GLY A 1 126 ? 11.501 16.193 6.878 1.00 74.69 126 GLY A O 1
ATOM 970 N N . LEU A 1 127 ? 10.604 15.058 8.585 1.00 74.88 127 LEU A N 1
ATOM 971 C CA . LEU A 1 127 ? 11.394 13.837 8.397 1.00 74.88 127 LEU A CA 1
ATOM 972 C C . LEU A 1 127 ? 10.996 13.092 7.122 1.00 74.88 127 LEU A C 1
ATOM 974 O O . LEU A 1 127 ? 11.870 12.541 6.464 1.00 74.88 127 LEU A O 1
ATOM 978 N N . LEU A 1 128 ? 9.716 13.108 6.758 1.00 65.94 128 LEU A N 1
ATOM 979 C CA . LEU A 1 128 ? 9.204 12.557 5.502 1.00 65.94 128 LEU A CA 1
ATOM 980 C C . LEU A 1 128 ? 9.624 13.416 4.306 1.00 65.94 128 LEU A C 1
ATOM 982 O O . LEU A 1 128 ? 10.080 12.894 3.299 1.00 65.94 128 LEU A O 1
ATOM 986 N N . TRP A 1 129 ? 9.579 14.741 4.447 1.00 61.97 129 TRP A N 1
ATOM 987 C CA . TRP A 1 129 ? 9.996 15.691 3.417 1.00 61.97 129 TRP A CA 1
ATOM 988 C C . TRP A 1 129 ? 11.510 15.678 3.181 1.00 61.97 129 TRP A C 1
ATOM 990 O O . TRP A 1 129 ? 11.973 15.658 2.046 1.00 61.97 129 TRP A O 1
ATOM 1000 N N . VAL A 1 130 ? 12.322 15.661 4.241 1.00 60.12 130 VAL A N 1
ATOM 1001 C CA . VAL A 1 130 ? 13.783 15.469 4.136 1.00 60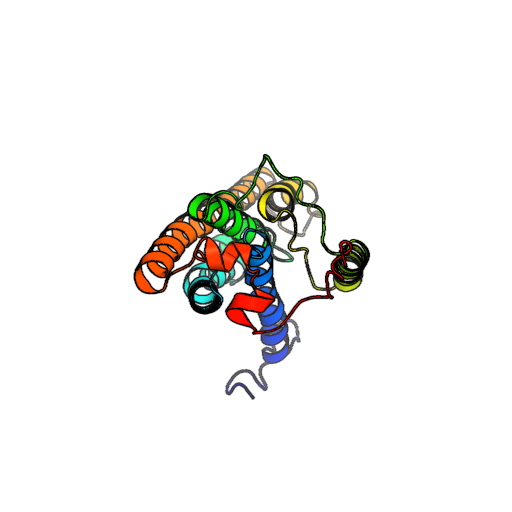.12 130 VAL A CA 1
ATOM 1002 C C . VAL A 1 130 ? 14.091 14.039 3.690 1.00 60.12 130 VAL A C 1
ATOM 1004 O O . VAL A 1 130 ? 15.013 13.794 2.914 1.00 60.12 130 VAL A O 1
ATOM 1007 N N . GLY A 1 131 ? 13.262 13.101 4.137 1.00 51.56 131 GLY A N 1
ATOM 1008 C CA . GLY A 1 131 ? 13.188 11.728 3.682 1.00 51.56 131 GLY A CA 1
ATOM 1009 C C . GLY A 1 131 ? 12.612 11.569 2.280 1.00 51.56 131 GLY A C 1
ATOM 1010 O O . GLY A 1 131 ? 12.457 10.431 1.882 1.00 51.56 131 GLY A O 1
ATOM 1011 N N . TRP A 1 132 ? 12.384 12.623 1.486 1.00 50.84 132 TRP A N 1
ATOM 1012 C CA . TRP A 1 132 ? 12.027 12.545 0.056 1.00 50.84 132 TRP A CA 1
ATOM 1013 C C . TRP A 1 132 ? 13.185 12.011 -0.825 1.00 50.84 132 TRP A C 1
ATOM 1015 O O . TRP A 1 132 ? 13.130 12.001 -2.051 1.00 50.84 132 TRP A O 1
ATOM 1025 N N . PHE A 1 133 ? 14.230 11.481 -0.180 1.00 48.50 133 PHE A N 1
ATOM 1026 C CA . PHE A 1 133 ? 15.131 10.464 -0.722 1.00 48.50 133 PHE A CA 1
ATOM 1027 C C . PHE A 1 133 ? 14.739 9.010 -0.323 1.00 48.50 133 PHE A C 1
ATOM 1029 O O . PHE A 1 133 ? 15.557 8.105 -0.481 1.00 48.50 133 PHE A O 1
ATOM 1036 N N . GLY A 1 134 ? 13.525 8.744 0.196 1.00 39.03 134 GLY A N 1
ATOM 1037 C CA . GLY A 1 134 ? 13.092 7.408 0.643 1.00 39.03 134 GLY A CA 1
ATOM 1038 C C . GLY A 1 134 ? 11.779 7.160 1.443 1.00 39.03 134 GLY A C 1
ATOM 1039 O O . GLY A 1 134 ? 11.576 5.983 1.725 1.00 39.03 134 GLY A O 1
ATOM 1040 N N . TYR A 1 135 ? 10.905 8.112 1.834 1.00 46.53 135 TYR A N 1
ATOM 1041 C CA . TYR A 1 135 ? 9.699 7.822 2.670 1.00 46.53 135 TYR A CA 1
ATOM 1042 C C . TYR A 1 135 ? 8.477 8.744 2.435 1.00 46.53 135 TYR A C 1
ATOM 1044 O O . TYR A 1 135 ? 8.649 9.902 2.068 1.00 46.53 135 TYR A O 1
ATOM 1052 N N . ASP A 1 136 ? 7.261 8.232 2.702 1.00 50.06 136 ASP A N 1
ATOM 1053 C CA . ASP A 1 136 ? 5.954 8.884 2.455 1.00 50.06 136 ASP A CA 1
ATOM 1054 C C . ASP A 1 136 ? 5.003 8.874 3.688 1.00 50.06 136 ASP A C 1
ATOM 1056 O O . ASP A 1 136 ? 5.164 8.040 4.582 1.00 50.06 136 ASP A O 1
ATOM 1060 N N . ASP A 1 137 ? 4.063 9.833 3.752 1.00 47.97 137 ASP A N 1
ATOM 1061 C CA . ASP A 1 137 ? 3.192 10.204 4.897 1.00 47.97 137 ASP A CA 1
ATOM 1062 C C . ASP A 1 137 ? 2.091 9.181 5.247 1.00 47.97 137 ASP A C 1
ATOM 1064 O O . ASP A 1 137 ? 1.656 8.403 4.427 1.00 47.97 137 ASP A O 1
ATOM 1068 N N . THR A 1 138 ? 1.612 9.144 6.490 1.00 51.06 138 THR A N 1
ATOM 1069 C CA . THR A 1 138 ? 0.545 8.223 6.940 1.00 51.06 138 THR A CA 1
ATOM 1070 C C . THR A 1 138 ? -0.811 8.909 7.142 1.00 51.06 138 THR A C 1
ATOM 1072 O O . THR A 1 138 ? -1.806 8.240 7.425 1.00 51.06 138 THR A O 1
ATOM 1075 N N . LEU A 1 139 ? -0.889 10.240 7.045 1.00 51.38 139 LEU A N 1
ATOM 1076 C CA . LEU A 1 139 ? -2.112 10.997 7.330 1.00 51.38 139 LEU A CA 1
ATOM 1077 C C . LEU A 1 139 ? -2.941 11.220 6.051 1.00 51.38 139 LEU A C 1
ATOM 1079 O O . LEU A 1 139 ? -2.409 11.569 5.012 1.00 51.38 139 LEU A O 1
ATOM 1083 N N . ASP A 1 140 ? -4.260 10.998 6.128 1.00 54.84 140 ASP A N 1
ATOM 1084 C CA . ASP A 1 140 ? -5.184 10.967 4.972 1.00 54.84 140 ASP A CA 1
ATOM 1085 C C . ASP A 1 140 ? -4.734 10.026 3.833 1.00 54.84 140 ASP A C 1
ATOM 1087 O O . ASP A 1 140 ? -4.588 10.393 2.666 1.00 54.84 140 ASP A O 1
ATOM 1091 N N . VAL A 1 141 ? -4.543 8.757 4.206 1.00 65.06 141 VAL A N 1
ATOM 1092 C CA . VAL A 1 141 ? -3.980 7.693 3.360 1.00 65.06 141 VAL A CA 1
ATOM 1093 C C . VAL A 1 141 ? -4.688 7.566 2.007 1.00 65.06 141 VAL A C 1
ATOM 1095 O O . VAL A 1 141 ? -4.055 7.417 0.967 1.00 65.06 141 VAL A O 1
ATOM 1098 N N . PHE A 1 142 ? -6.021 7.627 1.990 1.00 66.38 142 PHE A N 1
ATOM 1099 C CA . PHE A 1 142 ? -6.768 7.491 0.741 1.00 66.38 142 PHE A CA 1
ATOM 1100 C C . PHE A 1 142 ? -6.751 8.781 -0.091 1.00 66.38 142 PHE A C 1
ATOM 1102 O O . PHE A 1 142 ? -6.521 8.707 -1.298 1.00 66.38 142 PHE A O 1
ATOM 1109 N N . GLY A 1 143 ? -6.971 9.949 0.528 1.00 60.97 143 GLY A N 1
ATOM 1110 C CA . GLY A 1 143 ? -7.000 11.232 -0.178 1.00 60.97 143 GLY A CA 1
ATOM 1111 C C . GLY A 1 143 ? -5.642 11.630 -0.757 1.00 60.97 143 GLY A C 1
ATOM 1112 O O . GLY A 1 143 ? -5.571 12.095 -1.893 1.00 60.97 143 GLY A O 1
ATOM 1113 N N . ILE A 1 144 ? -4.560 11.396 -0.014 1.00 69.56 144 ILE A N 1
ATOM 1114 C CA . ILE A 1 144 ? -3.199 11.739 -0.434 1.00 69.56 144 ILE A CA 1
ATOM 1115 C C . ILE A 1 144 ? -2.588 10.576 -1.221 1.00 69.56 144 ILE A C 1
ATOM 1117 O O . ILE A 1 144 ? -2.326 10.712 -2.411 1.00 69.56 144 ILE A O 1
ATOM 1121 N N . HIS A 1 145 ? -2.439 9.395 -0.629 1.00 76.94 145 HIS A N 1
ATOM 1122 C CA . HIS A 1 145 ? -1.678 8.307 -1.258 1.00 76.94 145 HIS A CA 1
ATOM 1123 C C . HIS A 1 145 ? -2.504 7.563 -2.305 1.00 76.94 145 HIS A C 1
ATOM 1125 O O . HIS A 1 145 ? -1.989 7.227 -3.360 1.00 76.94 145 HIS A O 1
ATOM 1131 N N . GLY A 1 146 ? -3.801 7.356 -2.078 1.00 74.56 146 GLY A N 1
ATOM 1132 C CA . GLY A 1 146 ? -4.674 6.745 -3.082 1.00 74.56 146 GLY A CA 1
ATOM 1133 C C . GLY A 1 146 ? -4.899 7.657 -4.290 1.00 74.56 146 GLY A C 1
ATOM 1134 O O . GLY A 1 146 ? -4.533 7.328 -5.419 1.00 74.56 146 GLY A O 1
ATOM 1135 N N . VAL A 1 147 ? -5.516 8.819 -4.061 1.00 79.75 147 VAL A N 1
ATOM 1136 C CA . VAL A 1 147 ? -5.967 9.707 -5.144 1.00 79.75 147 VAL A CA 1
ATOM 1137 C C . VAL A 1 147 ? -4.808 10.462 -5.797 1.00 79.75 147 VAL A C 1
ATOM 1139 O O . VAL A 1 147 ? -4.776 10.538 -7.028 1.00 79.75 147 VAL A O 1
ATOM 1142 N N . ALA A 1 148 ? -3.838 10.993 -5.041 1.00 80.62 148 ALA A N 1
ATOM 1143 C CA . ALA A 1 148 ? -2.718 11.705 -5.664 1.00 80.62 148 ALA A CA 1
ATOM 1144 C C . ALA A 1 148 ? -1.797 10.749 -6.435 1.00 80.62 148 ALA A C 1
ATOM 1146 O O . ALA A 1 148 ? -1.331 11.113 -7.514 1.00 80.62 148 ALA A O 1
ATOM 1147 N N . ALA A 1 149 ? -1.594 9.513 -5.964 1.00 82.12 149 ALA A N 1
ATOM 1148 C CA . ALA A 1 149 ? -0.823 8.536 -6.730 1.00 82.12 149 ALA A CA 1
ATOM 1149 C C . ALA A 1 149 ? -1.569 8.033 -7.970 1.00 82.12 149 ALA A C 1
ATOM 1151 O O . ALA A 1 149 ? -0.928 7.818 -8.994 1.00 82.12 149 ALA A O 1
ATOM 1152 N N . LEU A 1 150 ? -2.904 7.928 -7.938 1.00 85.75 150 LEU A N 1
ATOM 1153 C CA . LEU A 1 150 ? -3.705 7.662 -9.139 1.00 85.75 150 LEU A CA 1
ATOM 1154 C C . LEU A 1 150 ? -3.485 8.747 -10.202 1.00 85.75 150 LEU A C 1
ATOM 1156 O O . LEU A 1 150 ? -3.218 8.439 -11.367 1.00 85.75 150 LEU A O 1
ATOM 1160 N N . TRP A 1 151 ? -3.534 10.016 -9.789 1.00 86.88 151 TRP A N 1
ATOM 1161 C CA . TRP A 1 151 ? -3.233 11.146 -10.666 1.00 86.88 151 TRP A CA 1
ATOM 1162 C C . TRP A 1 151 ? -1.789 11.133 -11.166 1.00 86.88 151 TRP A C 1
ATOM 1164 O O . TRP A 1 151 ? -1.569 11.346 -12.355 1.00 86.88 151 TRP A O 1
ATOM 1174 N N . GLY A 1 152 ? -0.816 10.859 -10.296 1.00 85.31 152 GLY A N 1
ATOM 1175 C CA . GLY A 1 152 ? 0.600 10.787 -10.655 1.00 85.31 152 GLY A CA 1
ATOM 1176 C C . GLY A 1 152 ? 0.905 9.659 -11.641 1.00 85.31 152 GLY A C 1
ATOM 1177 O O . GLY A 1 152 ? 1.562 9.892 -12.652 1.00 85.31 152 GLY A O 1
ATOM 1178 N N . ALA A 1 153 ? 0.378 8.457 -11.400 1.00 87.12 153 ALA A N 1
ATOM 1179 C CA . ALA A 1 153 ? 0.610 7.278 -12.231 1.00 87.12 153 ALA A CA 1
ATOM 1180 C C . ALA A 1 153 ? 0.011 7.423 -13.638 1.00 87.12 153 ALA A C 1
ATOM 1182 O O . ALA A 1 153 ? 0.660 7.062 -14.620 1.00 87.12 153 ALA A O 1
ATOM 1183 N N . ILE A 1 154 ? -1.197 7.989 -13.755 1.00 90.00 154 ILE A N 1
ATOM 1184 C CA . ILE A 1 154 ? -1.831 8.263 -15.054 1.00 90.00 154 ILE A CA 1
ATOM 1185 C C . ILE A 1 154 ? -1.172 9.474 -15.723 1.00 90.00 154 ILE A C 1
ATOM 1187 O O . ILE A 1 154 ? -0.827 9.417 -16.904 1.00 90.00 154 ILE A O 1
ATOM 1191 N N . GLY A 1 155 ? -0.967 10.555 -14.965 1.00 87.94 155 GLY A N 1
ATOM 1192 C CA . GLY A 1 155 ? -0.380 11.809 -15.433 1.00 87.94 155 GLY A CA 1
ATOM 1193 C C . GLY A 1 155 ? 1.040 11.649 -15.968 1.00 87.94 155 GLY A C 1
ATOM 1194 O O . GLY A 1 155 ? 1.405 12.330 -16.928 1.00 87.94 155 GLY A O 1
ATOM 1195 N N . LEU A 1 156 ? 1.802 10.693 -15.420 1.00 86.62 156 LEU A N 1
ATOM 1196 C CA . LEU A 1 156 ? 3.138 10.336 -15.888 1.00 86.62 156 LEU A CA 1
ATOM 1197 C C . LEU A 1 156 ? 3.170 10.117 -17.403 1.00 86.62 156 LEU A C 1
ATOM 1199 O O . LEU A 1 156 ? 4.067 10.629 -18.064 1.00 86.62 156 LEU A O 1
ATOM 1203 N N . THR A 1 157 ? 2.146 9.463 -17.958 1.00 87.06 157 THR A N 1
ATOM 1204 C CA . THR A 1 157 ? 1.977 9.208 -19.397 1.00 87.06 157 THR A CA 1
ATOM 1205 C C . THR A 1 157 ? 2.249 10.430 -20.279 1.00 87.06 157 THR A C 1
ATOM 1207 O O . THR A 1 157 ? 2.777 10.294 -21.380 1.00 87.06 157 THR A O 1
ATOM 1210 N N . PHE A 1 158 ? 1.897 11.629 -19.810 1.00 88.69 158 PHE A N 1
ATOM 1211 C CA . PHE A 1 158 ? 1.988 12.865 -20.588 1.00 88.69 158 PHE A CA 1
ATOM 1212 C C . PHE A 1 158 ? 3.301 13.628 -20.395 1.00 88.69 158 PHE A C 1
ATOM 1214 O O . PHE A 1 158 ? 3.578 14.558 -21.149 1.00 88.69 158 PHE A O 1
ATOM 1221 N N . VAL A 1 159 ? 4.101 13.260 -19.393 1.00 87.31 159 VAL A N 1
ATOM 1222 C CA . VAL A 1 159 ? 5.355 13.946 -19.038 1.00 87.31 159 VAL A CA 1
ATOM 1223 C C . VAL A 1 159 ? 6.590 13.064 -19.232 1.00 87.31 159 VAL A C 1
ATOM 1225 O O . VAL A 1 159 ? 7.705 13.499 -18.942 1.00 87.31 159 VAL A O 1
ATOM 1228 N N . LEU A 1 160 ? 6.411 11.838 -19.739 1.00 82.81 160 LEU A N 1
ATOM 1229 C CA . LEU A 1 160 ? 7.518 10.962 -20.110 1.00 82.81 160 LEU A CA 1
ATOM 1230 C C . LEU A 1 160 ? 8.409 11.631 -21.156 1.00 82.81 160 LEU A C 1
ATOM 1232 O O . LEU A 1 160 ? 7.947 12.180 -22.159 1.00 82.81 160 LEU A O 1
ATOM 1236 N N . ARG A 1 161 ? 9.721 11.552 -20.928 1.00 79.69 161 ARG A N 1
ATOM 1237 C CA . ARG A 1 161 ? 10.707 12.048 -21.881 1.00 79.69 161 ARG A CA 1
ATOM 1238 C C . ARG A 1 161 ? 10.690 11.158 -23.136 1.00 79.69 161 ARG A C 1
ATOM 1240 O O . ARG A 1 161 ? 10.658 9.933 -23.006 1.00 79.69 161 ARG A O 1
ATOM 1247 N N . PRO A 1 162 ? 10.788 11.737 -24.347 1.00 75.88 162 PRO A N 1
ATOM 1248 C CA . PRO A 1 162 ? 10.992 10.953 -25.561 1.00 75.88 162 PRO A CA 1
ATOM 1249 C C . PRO A 1 162 ? 12.191 10.005 -25.419 1.00 75.88 162 PRO A C 1
ATOM 1251 O O . PRO A 1 162 ? 13.271 10.433 -25.003 1.00 75.88 162 PRO A O 1
ATOM 1254 N N . GLY A 1 163 ? 11.990 8.727 -25.748 1.00 73.00 163 GLY A N 1
ATOM 1255 C CA . GLY A 1 163 ? 13.000 7.673 -25.613 1.00 73.00 163 GLY A CA 1
ATOM 1256 C C . GLY A 1 163 ? 13.024 6.947 -24.262 1.00 73.00 163 GLY A C 1
ATOM 1257 O O . GLY A 1 163 ? 13.827 6.035 -24.107 1.00 73.00 163 GLY A O 1
ATOM 1258 N N . THR A 1 164 ? 12.168 7.308 -23.294 1.00 76.56 164 THR A N 1
ATOM 1259 C CA . THR A 1 164 ? 11.986 6.509 -22.065 1.00 76.56 164 THR A CA 1
ATOM 1260 C C . THR A 1 164 ? 11.237 5.206 -22.348 1.00 76.56 164 THR A C 1
ATOM 1262 O O . THR A 1 164 ? 11.677 4.153 -21.906 1.00 76.56 164 THR A O 1
ATOM 1265 N N . ILE A 1 165 ? 10.144 5.269 -23.114 1.00 75.00 165 ILE A N 1
ATOM 1266 C CA . ILE A 1 165 ? 9.464 4.113 -23.709 1.00 75.00 165 ILE A CA 1
ATOM 1267 C C . ILE A 1 165 ? 9.062 4.505 -25.134 1.00 75.00 165 ILE A C 1
ATOM 1269 O O . ILE A 1 165 ? 8.524 5.594 -25.342 1.00 75.00 165 ILE A O 1
ATOM 1273 N N . ASP A 1 166 ? 9.326 3.634 -26.107 1.00 83.69 166 ASP A N 1
ATOM 1274 C CA . ASP A 1 166 ? 8.975 3.845 -27.517 1.00 83.69 166 ASP A CA 1
ATOM 1275 C C . ASP A 1 166 ? 7.618 3.203 -27.855 1.00 83.69 166 ASP A C 1
ATOM 1277 O O . ASP A 1 166 ? 7.507 2.260 -28.638 1.00 83.69 166 ASP A O 1
ATOM 1281 N N . VAL A 1 167 ? 6.564 3.679 -27.186 1.00 86.31 167 VAL A N 1
ATOM 1282 C CA . VAL A 1 167 ? 5.171 3.269 -27.424 1.00 86.31 167 VAL A CA 1
ATOM 1283 C C . VAL A 1 167 ? 4.280 4.493 -27.592 1.00 86.31 167 VAL A C 1
ATOM 1285 O O . VAL A 1 167 ? 4.604 5.598 -27.156 1.00 86.31 167 VAL A O 1
ATOM 1288 N N . SER A 1 168 ? 3.119 4.309 -28.224 1.00 91.62 168 SER A N 1
ATOM 1289 C CA . SER A 1 168 ? 2.158 5.405 -28.367 1.00 91.62 168 SER A CA 1
ATOM 1290 C C . SER A 1 168 ? 1.644 5.885 -27.004 1.00 91.62 168 SER A C 1
ATOM 1292 O O . SER A 1 168 ? 1.409 5.086 -26.098 1.00 91.62 168 SER A O 1
ATOM 1294 N N . VAL A 1 169 ? 1.367 7.187 -26.887 1.00 91.06 169 VAL A N 1
ATOM 1295 C CA . VAL A 1 169 ? 0.768 7.785 -25.678 1.00 91.06 169 VAL A CA 1
ATOM 1296 C C . VAL A 1 169 ? -0.542 7.090 -25.296 1.00 91.06 169 VAL A C 1
ATOM 1298 O O . VAL A 1 169 ? -0.817 6.908 -24.118 1.00 91.06 169 VAL A O 1
ATOM 1301 N N . MET A 1 170 ? -1.346 6.664 -26.278 1.00 92.88 170 MET A N 1
ATOM 1302 C CA . MET A 1 170 ? -2.602 5.951 -26.015 1.00 92.88 170 MET A CA 1
ATOM 1303 C C . MET A 1 170 ? -2.372 4.562 -25.418 1.00 92.88 170 MET A C 1
ATOM 1305 O O . MET A 1 170 ? -3.091 4.172 -24.501 1.00 92.88 170 MET A O 1
ATOM 1309 N N . HIS A 1 171 ? -1.356 3.838 -25.898 1.00 93.12 171 HIS A N 1
ATOM 1310 C CA . HIS A 1 171 ? -0.945 2.568 -25.295 1.00 93.12 171 HIS A CA 1
ATOM 1311 C C . HIS A 1 171 ? -0.478 2.784 -23.857 1.00 93.12 171 HIS A C 1
ATOM 1313 O O . HIS A 1 171 ? -0.971 2.122 -22.950 1.00 93.12 171 HIS A O 1
ATOM 1319 N N . GLN A 1 172 ? 0.399 3.764 -23.629 1.00 93.88 172 GLN A N 1
ATOM 1320 C CA . GLN A 1 172 ? 0.892 4.048 -22.284 1.00 93.88 172 GLN A CA 1
ATOM 1321 C C . GLN A 1 172 ? -0.241 4.461 -21.337 1.00 93.88 172 GLN A C 1
ATOM 1323 O O . GLN A 1 172 ? -0.306 3.979 -20.210 1.00 93.88 172 GLN A O 1
ATOM 1328 N N . LEU A 1 173 ? -1.183 5.284 -21.805 1.00 94.75 173 LEU A N 1
ATOM 1329 C CA . LEU A 1 173 ? -2.342 5.700 -21.017 1.00 94.75 173 LEU A CA 1
ATOM 1330 C C . LEU A 1 173 ? -3.184 4.496 -20.588 1.00 94.75 173 LEU A C 1
ATOM 1332 O O . LEU A 1 173 ? -3.627 4.425 -19.440 1.00 94.75 173 LEU A O 1
ATOM 1336 N N . TRP A 1 174 ? -3.390 3.550 -21.506 1.00 95.69 174 TRP A N 1
ATOM 1337 C CA . TRP A 1 174 ? -4.111 2.317 -21.223 1.00 95.69 174 TRP A CA 1
ATOM 1338 C C . TRP A 1 174 ? -3.390 1.478 -20.168 1.00 95.69 174 TRP A C 1
ATOM 1340 O O . TRP A 1 174 ? -4.003 1.106 -19.172 1.00 95.69 174 TRP A O 1
ATOM 1350 N N . VAL A 1 175 ? -2.090 1.236 -20.343 1.00 95.56 175 VAL A N 1
ATOM 1351 C CA . VAL A 1 175 ? -1.300 0.397 -19.432 1.00 95.56 175 VAL A CA 1
ATOM 1352 C C . VAL A 1 175 ? -1.207 1.006 -18.030 1.00 95.56 175 VAL A C 1
ATOM 1354 O O . VAL A 1 175 ? -1.411 0.294 -17.048 1.00 95.56 175 VAL A O 1
ATOM 1357 N N . GLN A 1 176 ? -0.990 2.322 -17.908 1.00 95.38 176 GLN A N 1
ATOM 1358 C CA . GLN A 1 176 ? -1.002 2.996 -16.602 1.00 95.38 176 GLN A CA 1
ATOM 1359 C C . GLN A 1 176 ? -2.380 2.901 -15.934 1.00 95.38 176 GLN A C 1
ATOM 1361 O O . GLN A 1 176 ? -2.474 2.638 -14.736 1.00 95.38 176 GLN A O 1
ATOM 1366 N N . THR A 1 177 ? -3.460 3.076 -16.705 1.00 96.44 177 THR A N 1
ATOM 1367 C CA . THR A 1 177 ? -4.832 2.940 -16.192 1.00 96.44 177 THR A CA 1
ATOM 1368 C C . THR A 1 177 ? -5.108 1.510 -15.729 1.00 96.44 177 THR A C 1
ATOM 1370 O O . THR A 1 177 ? -5.666 1.314 -14.651 1.00 96.44 177 THR A O 1
ATOM 1373 N N . GLU A 1 178 ? -4.692 0.509 -16.506 1.00 97.06 178 GLU A N 1
ATOM 1374 C CA . GLU A 1 178 ? -4.810 -0.904 -16.149 1.00 97.06 178 GLU A CA 1
ATOM 1375 C C . GLU A 1 178 ? -4.048 -1.210 -14.853 1.00 97.06 178 GLU A C 1
ATOM 1377 O O . GLU A 1 178 ? -4.637 -1.775 -13.934 1.00 97.06 178 GLU A O 1
ATOM 1382 N N . GLY A 1 179 ? -2.790 -0.775 -14.727 1.00 96.94 179 GLY A N 1
ATOM 1383 C CA . GLY A 1 179 ? -1.991 -0.963 -13.511 1.00 96.94 179 GLY A CA 1
ATOM 138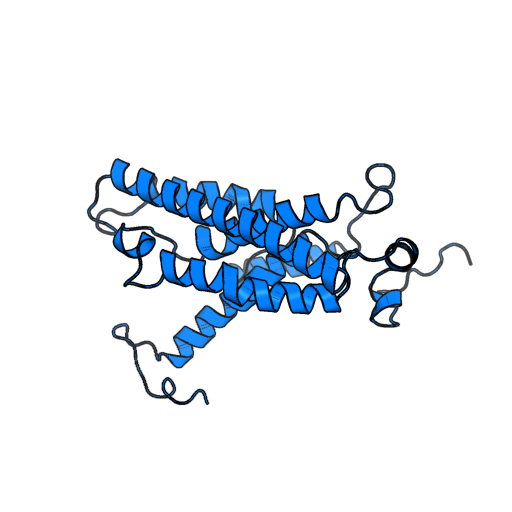4 C C . GLY A 1 179 ? -2.633 -0.329 -12.273 1.00 96.94 179 GLY A C 1
ATOM 1385 O O . GLY A 1 179 ? -2.735 -0.965 -11.221 1.00 96.94 179 GLY A O 1
ATOM 1386 N N . CYS A 1 180 ? -3.161 0.890 -12.409 1.00 96.94 180 CYS A N 1
ATOM 1387 C CA . CYS A 1 180 ? -3.920 1.555 -11.352 1.00 96.94 180 CYS A CA 1
ATOM 1388 C C . CYS A 1 180 ? -5.177 0.773 -10.948 1.00 96.94 180 CYS A C 1
ATOM 1390 O O . CYS A 1 180 ? -5.440 0.608 -9.757 1.00 96.94 180 CYS A O 1
ATOM 1392 N N . LEU A 1 181 ? -5.951 0.279 -11.920 1.00 97.31 181 LEU A N 1
ATOM 1393 C CA . LEU A 1 181 ? -7.160 -0.506 -11.660 1.00 97.31 181 LEU A CA 1
ATOM 1394 C C . LEU A 1 181 ? -6.833 -1.846 -11.004 1.00 97.31 181 LEU A C 1
ATOM 1396 O O . LEU A 1 181 ? -7.517 -2.226 -10.053 1.00 97.31 181 LEU A O 1
ATOM 1400 N N . VAL A 1 182 ? -5.790 -2.540 -11.464 1.00 97.81 182 VAL A N 1
ATOM 1401 C CA . VAL A 1 182 ? -5.311 -3.784 -10.849 1.00 97.81 182 VAL A CA 1
ATOM 1402 C C . VAL A 1 182 ? -4.926 -3.526 -9.398 1.00 97.81 182 VAL A C 1
ATOM 1404 O O . VAL A 1 182 ? -5.456 -4.199 -8.519 1.00 97.81 182 VAL A O 1
ATOM 1407 N N . SER A 1 183 ? -4.089 -2.521 -9.121 1.00 97.31 183 SER A N 1
ATOM 1408 C CA . SER A 1 183 ? -3.676 -2.206 -7.747 1.00 97.31 183 SER A CA 1
ATOM 1409 C C . SER A 1 183 ? -4.865 -1.844 -6.851 1.00 97.31 183 SER A C 1
ATOM 1411 O O . SER A 1 183 ? -5.041 -2.432 -5.780 1.00 97.31 183 SER A O 1
ATOM 1413 N N . LEU A 1 184 ? -5.737 -0.942 -7.314 1.00 96.38 184 LEU A N 1
ATOM 1414 C CA . LEU A 1 184 ? -6.907 -0.484 -6.566 1.00 96.38 184 LEU A CA 1
ATOM 1415 C C . LEU A 1 184 ? -7.866 -1.639 -6.243 1.00 96.38 184 LEU A C 1
ATOM 1417 O O . LEU A 1 184 ? -8.285 -1.803 -5.095 1.00 96.38 184 LEU A O 1
ATOM 1421 N N . THR A 1 185 ? -8.225 -2.437 -7.251 1.00 97.56 185 THR A N 1
ATOM 1422 C CA . THR A 1 185 ? -9.216 -3.511 -7.103 1.00 97.56 185 THR A CA 1
ATOM 1423 C C . THR A 1 185 ? -8.654 -4.702 -6.343 1.00 97.56 185 THR A C 1
ATOM 1425 O O . THR A 1 185 ? -9.303 -5.175 -5.411 1.00 97.56 185 THR A O 1
ATOM 1428 N N . TYR A 1 186 ? -7.443 -5.154 -6.677 1.00 98.44 186 TYR A N 1
ATOM 1429 C CA . TYR A 1 186 ? -6.808 -6.280 -6.003 1.00 98.44 186 TYR A CA 1
ATOM 1430 C C . TYR A 1 186 ? -6.552 -5.962 -4.532 1.00 98.44 186 TYR A C 1
ATOM 1432 O O . TYR A 1 186 ? -7.012 -6.705 -3.663 1.00 98.44 186 TYR A O 1
ATOM 1440 N N . SER A 1 187 ? -5.906 -4.826 -4.237 1.00 98.06 187 SER A N 1
ATOM 1441 C CA . SER A 1 187 ? -5.647 -4.423 -2.853 1.00 98.06 187 SER A CA 1
ATOM 1442 C C . SER A 1 187 ? -6.948 -4.234 -2.077 1.00 98.06 187 SER A C 1
ATOM 1444 O O . SER A 1 187 ? -7.083 -4.768 -0.977 1.00 98.06 187 SER A O 1
ATOM 1446 N N . GLY A 1 188 ? -7.944 -3.547 -2.647 1.00 97.56 188 GLY A N 1
ATOM 1447 C CA . GLY A 1 188 ? -9.223 -3.318 -1.976 1.00 97.56 188 GLY A CA 1
ATOM 1448 C C . GLY A 1 188 ? -9.966 -4.617 -1.644 1.00 97.56 188 GLY A C 1
ATOM 1449 O O . GLY A 1 188 ? -10.330 -4.852 -0.489 1.00 97.56 188 GLY A O 1
ATOM 1450 N N . VAL A 1 189 ? -10.154 -5.496 -2.632 1.00 98.50 189 VAL A N 1
ATOM 1451 C CA . VAL A 1 189 ? -10.891 -6.760 -2.453 1.00 98.50 189 VAL A CA 1
ATOM 1452 C C . VAL A 1 189 ? -10.153 -7.700 -1.505 1.00 98.50 189 VAL A C 1
ATOM 1454 O O . VAL A 1 189 ? -10.755 -8.221 -0.564 1.00 98.50 189 VAL A O 1
ATOM 1457 N N . MET A 1 190 ? -8.850 -7.896 -1.704 1.00 98.44 190 MET A N 1
ATOM 1458 C CA . MET A 1 190 ? -8.070 -8.796 -0.857 1.00 98.44 190 MET A CA 1
ATOM 1459 C C . MET A 1 190 ? -7.940 -8.260 0.566 1.00 98.44 190 MET A C 1
ATOM 1461 O O . MET A 1 190 ? -8.034 -9.041 1.511 1.00 98.44 190 MET A O 1
ATOM 1465 N N . THR A 1 191 ? -7.813 -6.941 0.744 1.00 97.81 191 THR A N 1
ATOM 1466 C CA . THR A 1 191 ? -7.835 -6.327 2.078 1.00 97.81 191 THR A CA 1
ATOM 1467 C C . THR A 1 191 ? -9.178 -6.549 2.758 1.00 97.81 191 THR A C 1
ATOM 1469 O O . THR A 1 191 ? -9.199 -6.887 3.938 1.00 97.81 191 THR A O 1
ATOM 1472 N N . PHE A 1 192 ? -10.297 -6.415 2.040 1.00 97.56 192 PHE A N 1
ATOM 1473 C CA . PHE A 1 192 ? -11.626 -6.654 2.607 1.00 97.56 192 PHE A CA 1
ATOM 1474 C C . PHE A 1 192 ? -11.784 -8.105 3.071 1.00 97.56 192 PHE A C 1
ATOM 1476 O O . PHE A 1 192 ? -12.244 -8.368 4.180 1.00 97.56 192 PHE A O 1
ATOM 1483 N N . ILE A 1 193 ? -11.355 -9.060 2.249 1.00 98.25 193 ILE A N 1
ATOM 1484 C CA . ILE A 1 193 ? -11.385 -10.478 2.617 1.00 98.25 193 ILE A CA 1
ATOM 1485 C C . ILE A 1 193 ? -10.494 -10.720 3.842 1.00 98.25 193 ILE A C 1
ATOM 1487 O O . ILE A 1 193 ? -10.933 -11.324 4.823 1.00 98.25 193 ILE A O 1
ATOM 1491 N N . LEU A 1 194 ? -9.261 -10.213 3.809 1.00 97.38 194 LEU A N 1
ATOM 1492 C CA . LEU A 1 194 ? -8.279 -10.413 4.867 1.00 97.38 194 LEU A CA 1
ATOM 1493 C C . LEU A 1 194 ? -8.736 -9.806 6.195 1.00 97.38 194 LEU A C 1
ATOM 1495 O O . LEU A 1 194 ? -8.676 -10.483 7.219 1.00 97.38 194 LEU A O 1
ATOM 1499 N N . ILE A 1 195 ? -9.218 -8.562 6.193 1.00 95.50 195 ILE A N 1
ATOM 1500 C CA . ILE A 1 195 ? -9.634 -7.876 7.418 1.00 95.50 195 ILE A CA 1
ATOM 1501 C C . ILE A 1 195 ? -10.840 -8.570 8.051 1.00 95.50 195 ILE A C 1
ATOM 1503 O O . ILE A 1 195 ? -10.854 -8.765 9.262 1.00 95.50 195 ILE A O 1
ATOM 1507 N N . VAL A 1 196 ? -11.797 -9.050 7.247 1.00 96.38 196 VAL A N 1
ATOM 1508 C CA . VAL A 1 196 ? -12.945 -9.822 7.740 1.00 96.38 196 VAL A CA 1
ATOM 1509 C C . VAL A 1 196 ? -12.493 -11.135 8.379 1.00 96.38 196 VAL A C 1
ATOM 1511 O O . VAL A 1 196 ? -13.014 -11.515 9.429 1.00 96.38 196 VAL A O 1
ATOM 1514 N N . ILE A 1 197 ? -11.530 -11.837 7.775 1.00 96.62 197 ILE A N 1
ATOM 1515 C CA . ILE A 1 197 ? -10.982 -13.082 8.330 1.00 96.62 197 ILE A CA 1
ATOM 1516 C C . ILE A 1 197 ? -10.239 -12.803 9.640 1.00 96.62 197 ILE A C 1
ATOM 1518 O O . ILE A 1 197 ? -10.509 -13.455 10.648 1.00 96.62 197 ILE A O 1
ATOM 1522 N N . VAL A 1 198 ? -9.329 -11.827 9.645 1.00 95.75 198 VAL A N 1
ATOM 1523 C CA . VAL A 1 198 ? -8.527 -11.481 10.826 1.00 95.75 198 VAL A CA 1
ATOM 1524 C C . VAL A 1 198 ? -9.421 -11.027 11.975 1.00 95.75 198 VAL A C 1
ATOM 1526 O O . VAL A 1 198 ? -9.238 -11.477 13.104 1.00 95.75 198 VAL A O 1
ATOM 1529 N N . ASP A 1 199 ? -10.418 -10.190 11.697 1.00 94.19 199 ASP A N 1
ATOM 1530 C CA . ASP A 1 199 ? -11.350 -9.698 12.707 1.00 94.19 199 ASP A CA 1
ATOM 1531 C C . ASP A 1 199 ? -12.183 -10.834 13.313 1.00 94.19 199 ASP A C 1
ATOM 1533 O O . ASP A 1 199 ? -12.282 -10.943 14.534 1.00 94.19 199 ASP A O 1
ATOM 1537 N N . LYS A 1 200 ? -12.689 -11.758 12.486 1.00 95.00 200 LYS A N 1
ATOM 1538 C CA . LYS A 1 200 ? -13.456 -12.919 12.967 1.00 95.00 200 LYS A CA 1
ATOM 1539 C C . LYS A 1 200 ? -12.628 -13.915 13.778 1.00 95.00 200 LYS A C 1
ATOM 1541 O O . LYS A 1 200 ? -13.169 -14.534 14.689 1.00 95.00 200 LYS A O 1
ATOM 1546 N N . LEU A 1 201 ? -11.354 -14.110 13.437 1.00 95.69 201 LEU A N 1
ATOM 1547 C CA . LEU A 1 201 ? -10.506 -15.125 14.074 1.00 95.69 201 LEU A CA 1
ATOM 1548 C C . LEU A 1 201 ? -9.726 -14.594 15.282 1.00 95.69 201 LEU A C 1
ATOM 1550 O O . LEU A 1 201 ? -9.516 -15.323 16.250 1.00 95.69 201 LEU A O 1
ATOM 1554 N N . PHE A 1 202 ? -9.284 -13.338 15.234 1.00 93.25 202 PHE A N 1
ATOM 1555 C CA . PHE A 1 202 ? -8.346 -12.778 16.211 1.00 93.25 202 PHE A CA 1
ATOM 1556 C C . PHE A 1 202 ? -8.831 -11.482 16.865 1.00 93.25 202 PHE A C 1
ATOM 1558 O O . PHE A 1 202 ? -8.255 -11.084 17.881 1.00 93.25 202 PHE A O 1
ATOM 1565 N N . GLY A 1 203 ? -9.882 -10.860 16.324 1.00 89.75 203 GLY A N 1
ATOM 1566 C CA . GLY A 1 203 ? -10.353 -9.536 16.713 1.00 89.75 203 GLY A CA 1
ATOM 1567 C C . GLY A 1 203 ? -9.448 -8.433 16.166 1.00 89.75 203 GLY A C 1
ATOM 1568 O O . GLY A 1 203 ? -8.246 -8.405 16.436 1.00 89.75 203 GLY A O 1
ATOM 1569 N N . PHE A 1 204 ? -10.035 -7.498 15.424 1.00 88.94 204 PHE A N 1
ATOM 1570 C CA . PHE A 1 204 ? -9.316 -6.386 14.810 1.00 88.94 204 PHE A CA 1
ATOM 1571 C C . PHE A 1 204 ? -9.659 -5.049 15.476 1.00 88.94 204 PHE A C 1
ATOM 1573 O O . PHE A 1 204 ? -8.746 -4.299 15.824 1.00 88.94 204 PHE A O 1
ATOM 1580 N N . ARG A 1 205 ? -10.943 -4.771 15.750 1.00 90.12 205 ARG A N 1
ATOM 1581 C CA . ARG A 1 205 ? -11.374 -3.550 16.460 1.00 90.12 205 ARG A CA 1
ATOM 1582 C C . ARG A 1 205 ? -11.272 -3.700 17.986 1.00 90.12 205 ARG A C 1
ATOM 1584 O O . ARG A 1 205 ? -11.579 -4.755 18.544 1.00 90.12 205 ARG A O 1
ATOM 1591 N N . MET A 1 206 ? -10.862 -2.632 18.669 1.00 89.19 206 MET A N 1
ATOM 1592 C CA . MET A 1 206 ? -10.911 -2.542 20.135 1.00 89.19 206 MET A CA 1
ATOM 1593 C C . MET A 1 206 ? -12.356 -2.463 20.651 1.00 89.19 206 MET A C 1
ATOM 1595 O O . MET A 1 206 ? -13.259 -1.986 19.959 1.00 89.19 206 MET A O 1
ATOM 1599 N N . SER A 1 207 ? -12.581 -2.935 21.877 1.00 88.12 207 SER A N 1
ATOM 1600 C CA . SER A 1 207 ? -13.846 -2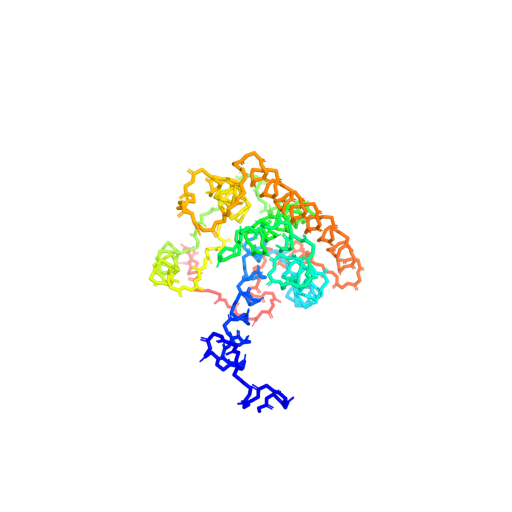.708 22.579 1.00 88.12 207 SER A CA 1
ATOM 1601 C C . SER A 1 207 ? -14.023 -1.226 22.923 1.00 88.12 207 SER A C 1
ATOM 1603 O O . SER A 1 207 ? -13.084 -0.435 22.870 1.00 88.12 207 SER A O 1
ATOM 1605 N N . GLU A 1 208 ? -15.246 -0.833 23.276 1.00 85.88 208 GLU A N 1
ATOM 1606 C CA . GLU A 1 208 ? -15.542 0.565 23.595 1.00 85.88 208 GLU A CA 1
ATOM 1607 C C . GLU A 1 208 ? -14.775 1.067 24.826 1.00 85.88 208 GLU A C 1
ATOM 1609 O O . GLU A 1 208 ? -14.323 2.211 24.831 1.00 85.88 208 GLU A O 1
ATOM 1614 N N . ASP A 1 209 ? -14.594 0.217 25.836 1.00 84.38 209 ASP A N 1
ATOM 1615 C CA 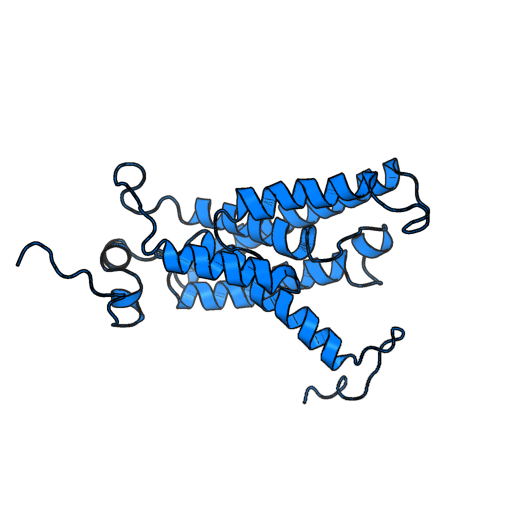. ASP A 1 209 ? -13.864 0.575 27.054 1.00 84.38 209 ASP A CA 1
ATOM 1616 C C . ASP A 1 209 ? -12.359 0.702 26.788 1.00 84.38 209 ASP A C 1
ATOM 1618 O O . ASP A 1 209 ? -11.723 1.637 27.272 1.00 84.38 209 ASP A O 1
ATOM 1622 N N . GLU A 1 210 ? -11.800 -0.180 25.953 1.00 84.31 210 GLU A N 1
ATOM 1623 C CA . GLU A 1 210 ? -10.403 -0.098 25.511 1.00 84.31 210 GLU A CA 1
ATOM 1624 C C . GLU A 1 210 ? -10.155 1.158 24.652 1.00 84.31 210 GLU A C 1
ATOM 1626 O O . GLU A 1 210 ? -9.169 1.860 24.868 1.00 84.31 210 GLU A O 1
ATOM 1631 N N . GLU A 1 211 ? -11.053 1.477 23.706 1.00 84.06 211 GLU A N 1
ATOM 1632 C CA . GLU A 1 211 ? -10.943 2.673 22.847 1.00 84.06 211 GLU A CA 1
ATOM 1633 C C . GLU A 1 211 ? -11.037 3.965 23.685 1.00 84.06 211 GLU A C 1
ATOM 1635 O O . GLU A 1 211 ? -10.304 4.917 23.430 1.00 84.06 211 GLU A O 1
ATOM 1640 N N . LYS A 1 212 ? -11.878 3.989 24.733 1.00 81.00 212 LYS A N 1
ATOM 1641 C CA . LYS A 1 212 ? -11.985 5.125 25.673 1.00 81.00 212 LYS A CA 1
ATOM 1642 C C . LYS A 1 212 ? -10.774 5.268 26.591 1.00 81.00 212 LYS A C 1
ATOM 1644 O O . LYS A 1 212 ? -10.400 6.392 26.915 1.00 81.00 212 LYS A O 1
ATOM 1649 N N . ALA A 1 213 ? -10.191 4.157 27.041 1.00 78.12 213 ALA A N 1
ATOM 1650 C CA . ALA A 1 213 ? -8.995 4.176 27.881 1.00 78.12 213 ALA A CA 1
ATOM 1651 C C . ALA A 1 213 ? -7.749 4.653 27.115 1.00 78.12 213 ALA A C 1
ATOM 1653 O O . ALA A 1 213 ? -6.796 5.129 27.730 1.00 78.12 213 ALA A O 1
ATOM 1654 N N . GLY A 1 214 ? -7.767 4.543 25.784 1.00 76.88 214 GLY A N 1
ATOM 1655 C CA . GLY A 1 214 ? -6.634 4.834 24.915 1.00 76.88 214 GLY A CA 1
ATOM 1656 C C . GLY A 1 214 ? -5.712 3.624 24.755 1.00 76.88 214 GLY A C 1
ATOM 1657 O O . GLY A 1 214 ? -5.582 2.779 25.648 1.00 76.88 214 GLY A O 1
ATOM 1658 N N . ILE A 1 215 ? -5.067 3.524 23.590 1.00 73.44 215 ILE A N 1
ATOM 1659 C CA . ILE A 1 215 ? -4.230 2.369 23.234 1.00 73.44 215 ILE A CA 1
ATOM 1660 C C . ILE A 1 215 ? -2.994 2.236 24.137 1.00 73.44 215 ILE A C 1
ATOM 1662 O O . ILE A 1 215 ? -2.631 1.125 24.512 1.00 73.44 215 ILE A O 1
ATOM 1666 N N . ASP A 1 216 ? -2.404 3.354 24.566 1.00 74.31 216 ASP A N 1
ATOM 1667 C CA . ASP A 1 216 ? -1.236 3.361 25.456 1.00 74.31 216 ASP A CA 1
ATOM 1668 C C . ASP A 1 216 ? -1.560 2.708 26.802 1.00 74.31 216 ASP A C 1
ATOM 1670 O O . ASP A 1 216 ? -0.837 1.830 27.275 1.00 74.31 216 ASP A O 1
ATOM 1674 N N . HIS A 1 217 ? -2.708 3.064 27.380 1.00 69.38 217 HIS A N 1
ATOM 1675 C CA . HIS A 1 217 ? -3.127 2.530 28.668 1.00 69.38 217 HIS A CA 1
ATOM 1676 C C . HIS A 1 217 ? -3.627 1.087 28.550 1.00 69.38 217 HIS A C 1
ATOM 1678 O O . HIS A 1 217 ? -3.343 0.261 29.413 1.00 69.38 217 HIS A O 1
ATOM 1684 N N . SER A 1 218 ? -4.376 0.773 27.489 1.00 70.31 218 SER A N 1
ATOM 1685 C CA . SER A 1 218 ? -4.996 -0.547 27.312 1.00 70.31 218 SER A CA 1
ATOM 1686 C C . SER A 1 218 ? -4.033 -1.631 26.819 1.00 70.31 218 SER A C 1
ATOM 1688 O O . SER A 1 218 ? -4.198 -2.785 27.208 1.00 70.31 218 SER A O 1
ATOM 1690 N N . LEU A 1 219 ? -3.031 -1.294 25.996 1.00 68.31 219 LEU A N 1
ATOM 1691 C CA . LEU A 1 219 ? -2.091 -2.270 25.425 1.00 68.31 219 LEU A CA 1
ATOM 1692 C C . LEU A 1 219 ? -0.675 -2.170 25.989 1.00 68.31 219 LEU A C 1
ATOM 1694 O O . LEU A 1 219 ? -0.015 -3.198 26.120 1.00 68.31 219 LEU A O 1
ATOM 1698 N N . HIS A 1 220 ? -0.205 -0.970 26.328 1.00 75.12 220 HIS A N 1
ATOM 1699 C CA . HIS A 1 220 ? 1.184 -0.757 26.749 1.00 75.12 220 HIS A CA 1
ATOM 1700 C C . HIS A 1 220 ? 1.324 -0.516 28.256 1.00 75.12 220 HIS A C 1
ATOM 1702 O O . HIS A 1 220 ? 2.437 -0.499 28.766 1.00 75.12 220 HIS A O 1
ATOM 1708 N N . SER A 1 221 ? 0.210 -0.400 28.995 1.00 70.81 221 SER A N 1
ATOM 1709 C CA . SER A 1 221 ? 0.199 0.011 30.413 1.00 70.81 221 SER A CA 1
ATOM 1710 C C . SER A 1 221 ? 0.944 1.333 30.662 1.00 70.81 221 SER A C 1
ATOM 1712 O O . SER A 1 221 ? 1.376 1.617 31.778 1.00 70.81 221 SER A O 1
ATOM 1714 N N . GLU A 1 222 ? 1.075 2.152 29.620 1.00 61.72 222 GLU A N 1
ATOM 1715 C CA . GLU A 1 222 ? 1.741 3.447 29.639 1.00 61.72 222 GLU A CA 1
ATOM 1716 C C . GLU A 1 222 ? 0.694 4.558 29.514 1.00 61.72 222 GLU A C 1
ATOM 1718 O O . GLU A 1 222 ? -0.421 4.360 29.032 1.00 61.72 222 GLU A O 1
ATOM 1723 N N . ARG A 1 223 ? 1.031 5.761 29.976 1.00 59.50 223 ARG A N 1
ATOM 1724 C CA . ARG A 1 223 ? 0.256 6.962 29.664 1.00 59.50 223 ARG A CA 1
ATOM 1725 C C . ARG A 1 223 ? 1.102 7.787 28.707 1.00 59.50 223 ARG A C 1
ATOM 1727 O O . ARG A 1 223 ? 2.183 8.221 29.103 1.00 59.50 223 ARG A O 1
ATOM 1734 N N . GLY A 1 224 ? 0.619 8.016 27.485 1.00 57.09 224 GLY A N 1
ATOM 1735 C CA . GLY A 1 224 ? 1.180 9.047 26.612 1.00 57.09 224 GLY A CA 1
ATOM 1736 C C . GLY A 1 224 ? 1.237 10.401 27.330 1.00 57.09 224 GLY A C 1
ATOM 1737 O O . GLY A 1 224 ? 0.539 10.590 28.333 1.00 57.09 224 GLY A O 1
ATOM 1738 N N . TYR A 1 225 ? 2.105 11.304 26.841 1.00 56.19 225 TYR A N 1
ATOM 1739 C CA . TYR A 1 225 ? 2.438 12.609 27.439 1.00 56.19 225 TYR A CA 1
ATOM 1740 C C . TYR A 1 225 ? 1.302 13.160 28.304 1.00 56.19 225 TYR A C 1
ATOM 1742 O O . TYR A 1 225 ? 0.232 13.497 27.798 1.00 56.19 225 TYR A O 1
ATOM 1750 N N . GLY A 1 226 ? 1.536 13.162 29.620 1.00 49.38 226 GLY A N 1
ATOM 1751 C CA . GLY A 1 226 ? 0.491 13.281 30.624 1.00 49.38 226 GLY A CA 1
ATOM 1752 C C . GLY A 1 226 ? -0.472 14.424 30.339 1.00 49.38 226 GLY A C 1
ATOM 1753 O O . GLY A 1 226 ? -0.098 15.593 30.421 1.00 49.38 226 GLY A O 1
ATOM 1754 N N . MET A 1 227 ? -1.739 14.086 30.089 1.00 44.44 227 MET A N 1
ATOM 1755 C CA . MET A 1 227 ? -2.819 15.019 30.368 1.00 44.44 227 MET A CA 1
ATOM 1756 C C . MET A 1 227 ? -2.806 15.254 31.877 1.00 44.44 227 MET A C 1
ATOM 1758 O O . MET A 1 227 ? -3.375 14.485 32.655 1.00 44.44 227 MET A O 1
ATOM 1762 N N . VAL A 1 228 ? -2.077 16.289 32.295 1.00 46.69 228 VAL A N 1
ATOM 1763 C CA . VAL A 1 228 ? -2.246 16.896 33.608 1.00 46.69 228 VAL A CA 1
ATOM 1764 C C . VAL A 1 228 ? -3.721 17.248 33.686 1.00 46.69 228 VAL A C 1
ATOM 1766 O O . VAL A 1 228 ? -4.245 17.990 32.857 1.00 46.69 228 VAL A O 1
ATOM 1769 N N . ASN A 1 229 ? -4.404 16.627 34.636 1.00 41.75 229 ASN A N 1
ATOM 1770 C CA . ASN A 1 229 ? -5.788 16.914 34.935 1.00 41.75 229 ASN A CA 1
ATOM 1771 C C . ASN A 1 229 ? -5.870 18.413 35.266 1.00 41.75 229 ASN A C 1
ATOM 1773 O O . ASN A 1 229 ? -5.428 18.821 36.332 1.00 41.75 229 ASN A O 1
ATOM 1777 N N . LEU A 1 230 ? -6.393 19.246 34.359 1.00 49.59 230 LEU A N 1
ATOM 1778 C CA . LEU A 1 230 ? -6.563 20.689 34.604 1.00 49.59 230 LEU A CA 1
ATOM 1779 C C . LEU A 1 230 ? -7.651 20.985 35.658 1.00 49.59 230 LEU A C 1
ATOM 1781 O O . LEU A 1 230 ? -7.980 22.143 35.887 1.00 49.59 230 LEU A O 1
ATOM 1785 N N . ASN A 1 231 ? -8.194 19.943 36.299 1.00 43.12 231 ASN A N 1
ATOM 1786 C CA . ASN A 1 231 ? -9.235 20.008 37.320 1.00 43.12 231 ASN A CA 1
ATOM 1787 C C . ASN A 1 231 ? -8.792 19.436 38.685 1.00 43.12 231 ASN A C 1
ATOM 1789 O O . ASN A 1 231 ? -9.641 18.944 39.429 1.00 43.12 231 ASN A O 1
ATOM 1793 N N . SER A 1 232 ? -7.495 19.456 39.019 1.00 40.41 232 SER A N 1
ATOM 1794 C CA . SER A 1 232 ? -7.035 19.301 40.414 1.00 40.41 232 SER A CA 1
ATOM 1795 C C . SER A 1 232 ? -6.760 20.651 41.057 1.00 40.41 232 SER A C 1
ATOM 1797 O O . SER A 1 232 ? -5.944 21.386 40.456 1.00 40.41 232 SER A O 1
#

Foldseek 3Di:
DPPPQQPDADPVRHRSVVVVVLVVLLLVQQLVLLCLLPPWWWDPVLSVVLSVVCSVQQLVVLCCQQPPCPHDLNVLPQDDPACLQNRQQLSLLLSVLVCVVQDDQPCPPPDDDDDPDVVVVVVQVVCQVVCPVGHDDNHNSNVCRNVVSLCVLLVCLVVDDPPPDPDDSVSNNVSSNVSSCCSNVRSNVVSNVSSVVSCVPPNTTDDPVSSVCTVCCNPVVHDPPDPPPPPD

Sequence (232 aa):
MLKGIDESIMDAGIPEYVFAMFQGKFAIITPALIAGAFAERIKFRGYCIFIALWSLIIYNPLCHWVWAEDDFLFQKGAIDFAGGTVIHISAGAAALVAAFHLGPRRGYPKTAMHPNNLVMTLMGAGLLWVGWFGYDDTLDVFGIHGVAALWGAIGLTFVLRPGTIDVSVMHQLWVQTEGCLVSLTYSGVMTFILIVIVDKLFGFRMSEDEEKAGIDHSLHSERGYGMVNLNS

Secondary structure (DSSP, 8-state):
--TTSSS-B-TTS-BHHHHHHHHHHHHHHHHHHHHTTTTTSB-HHHHHHHHHHHIIIIIHHHHHHHH-TTSHHHHHT---SSSIIIIIIHHHHHHHHHHHHH-PPTTTTTS----S-HHHHHHHHHHHHHTTTT----TTIIIIIIIIHHHHHHHHHHHPPTTS--S-HHHHHHHHHHHHHHHHHHHHHHHHHHHHHHHHHH--BPPHHHHHH-HIIIIIS--SS----TT-

InterPro domains:
  IPR001905 Ammonium transporter [PTHR43029] (9-135)
  IPR024041 Ammonium transporter AmtB-like domain [PF00909] (9-135)
  IPR029020 Ammonium/urea transporter [G3DSA:1.10.3430.10] (1-134)
  IPR029020 Ammonium/urea transporter [G3DSA:1.10.3430.10] (135-231)

Organism: NCBI:txid2750658

Radius of gyration: 20.16 Å; chains: 1; bounding box: 48×38×69 Å

pLDDT: mean 84.12, std 13.87, range [39.03, 98.5]